Protein AF-A0A1X0NIQ0-F1 (afdb_monomer_lite)

Sequence (332 aa):
MKIKLKWFVTGMQSVIDEVDELLNPKTTILEVKGLIQIRFGFIPSEVILIHQHLLENYTTLQEVGCVGKEDDPIITAHVLRQSEENDDDVGGDDALQEFSHEDFILAMQMLGKSVSVSNERIKEVREFPPRMRPVFLDLSPPLAVPKRTNTNSIPPPPPGMPGASLAQKYDPSLTQVYQIFSQARHGMRREGCDKKFSIHYPGISESFPYWDARLPDMLHYQSIPCGIGEICLELFYFGEFSAIDAPEKFLTLVQQSLLELCGMNVKTPLPMREAGCIYPLVACPIVLSELDAMELGDTLFDDFGRVNTPTNGKNREKQSNGSNNGNVCTPQ

Structure (mmCIF, N/CA/C/O backbone):
data_AF-A0A1X0NIQ0-F1
#
_entry.id   AF-A0A1X0NIQ0-F1
#
loop_
_atom_site.group_PDB
_atom_site.id
_atom_site.type_symbol
_atom_site.label_atom_id
_atom_site.label_alt_id
_atom_site.label_comp_id
_atom_site.label_asym_id
_atom_site.label_entity_id
_atom_site.label_seq_id
_atom_site.pdbx_PDB_ins_code
_atom_site.Cartn_x
_atom_site.Cartn_y
_atom_site.Cartn_z
_atom_site.occupancy
_atom_site.B_iso_or_equiv
_atom_site.auth_seq_id
_atom_site.auth_comp_id
_atom_site.auth_asym_id
_atom_site.auth_atom_id
_atom_site.pdbx_PDB_model_num
ATOM 1 N N . MET A 1 1 ? 21.349 -5.044 -32.504 1.00 85.94 1 MET A N 1
ATOM 2 C CA . MET A 1 1 ? 19.948 -4.650 -32.186 1.00 85.94 1 MET A CA 1
ATOM 3 C C . MET A 1 1 ? 19.823 -3.132 -32.000 1.00 85.94 1 MET A C 1
ATOM 5 O O . MET A 1 1 ? 20.819 -2.486 -31.709 1.00 85.94 1 MET A O 1
ATOM 9 N N . LYS A 1 2 ? 18.615 -2.553 -32.131 1.00 88.62 2 LYS A N 1
ATOM 10 C CA . LYS A 1 2 ? 18.348 -1.121 -31.884 1.00 88.62 2 LYS A CA 1
ATOM 11 C C . LYS A 1 2 ? 17.261 -0.931 -30.833 1.00 88.62 2 LYS A C 1
ATOM 13 O O . LYS A 1 2 ? 16.236 -1.596 -30.915 1.00 88.62 2 LYS A O 1
ATOM 18 N N . ILE A 1 3 ? 17.445 0.027 -29.927 1.00 91.88 3 ILE A N 1
ATOM 19 C CA . ILE A 1 3 ? 16.391 0.521 -29.028 1.00 91.88 3 ILE A CA 1
ATOM 20 C C . ILE A 1 3 ? 16.195 2.026 -29.214 1.00 91.88 3 ILE A C 1
ATOM 22 O O . ILE A 1 3 ? 17.151 2.773 -29.441 1.00 91.88 3 ILE A O 1
ATOM 26 N N . LYS A 1 4 ? 14.944 2.480 -29.129 1.00 92.62 4 LYS A N 1
ATOM 27 C CA . LYS A 1 4 ? 14.577 3.895 -29.250 1.00 92.62 4 LYS A CA 1
ATOM 28 C C . LYS A 1 4 ? 14.301 4.457 -27.861 1.00 92.62 4 LYS A C 1
ATOM 30 O O . LYS A 1 4 ? 13.429 3.960 -27.153 1.00 92.62 4 LYS A O 1
ATOM 35 N N . LEU A 1 5 ? 15.025 5.508 -27.500 1.00 92.12 5 LEU A N 1
ATOM 36 C CA . LEU A 1 5 ? 14.840 6.266 -26.272 1.00 92.12 5 LEU A CA 1
ATOM 37 C C . LEU A 1 5 ? 14.151 7.595 -26.568 1.00 92.12 5 LEU A C 1
ATOM 39 O O . LEU A 1 5 ? 14.500 8.267 -27.535 1.00 92.12 5 LEU A O 1
ATOM 43 N N . LYS A 1 6 ? 13.217 8.013 -25.717 1.00 89.94 6 LYS A N 1
ATOM 44 C CA . LYS A 1 6 ? 12.647 9.363 -25.704 1.00 89.94 6 LYS A CA 1
ATOM 45 C C . LYS A 1 6 ? 12.982 10.042 -24.386 1.00 89.94 6 LYS A C 1
ATOM 47 O O . LYS A 1 6 ? 12.523 9.619 -23.335 1.00 89.94 6 LYS A O 1
ATOM 52 N N . TRP A 1 7 ? 13.739 11.122 -24.427 1.00 83.69 7 TRP A N 1
ATOM 53 C CA . TRP A 1 7 ? 14.091 11.879 -23.234 1.00 83.69 7 TRP A CA 1
ATOM 54 C C . TRP A 1 7 ? 12.879 12.652 -22.725 1.00 83.69 7 TRP A C 1
ATOM 56 O O . TRP A 1 7 ? 12.293 13.453 -23.450 1.00 83.69 7 TRP A O 1
ATOM 66 N N . PHE A 1 8 ? 12.491 12.420 -21.476 1.00 79.19 8 PHE A N 1
ATOM 67 C CA . PHE A 1 8 ? 11.287 13.000 -20.886 1.00 79.19 8 PHE A CA 1
ATOM 68 C C . PHE A 1 8 ? 11.333 14.533 -20.853 1.00 79.19 8 PHE A C 1
ATOM 70 O O . PHE A 1 8 ? 10.353 15.181 -21.206 1.00 79.19 8 PHE A O 1
ATOM 77 N N . VAL A 1 9 ? 12.472 15.106 -20.449 1.00 70.88 9 VAL A N 1
ATOM 78 C CA . VAL A 1 9 ? 12.626 16.558 -20.247 1.00 70.88 9 VAL A CA 1
ATOM 79 C C . VAL A 1 9 ? 12.651 17.312 -21.575 1.00 70.88 9 VAL A C 1
ATOM 81 O O . VAL A 1 9 ? 12.014 18.351 -21.715 1.00 70.88 9 VAL A O 1
ATOM 84 N N . THR A 1 10 ? 13.379 16.794 -22.563 1.00 73.38 10 THR A N 1
ATOM 85 C CA . THR A 1 10 ? 13.587 17.486 -23.844 1.00 73.38 10 THR A CA 1
ATOM 86 C C . THR A 1 10 ? 12.615 17.032 -24.931 1.00 73.38 10 THR A C 1
ATOM 88 O O . THR A 1 10 ? 12.513 17.672 -25.973 1.00 73.38 10 THR A O 1
ATOM 91 N N . GLY A 1 11 ? 11.929 15.904 -24.736 1.00 73.94 11 GLY A N 1
ATOM 92 C CA . GLY A 1 11 ? 11.103 15.246 -25.749 1.00 73.94 11 GLY A CA 1
ATOM 93 C C . GLY A 1 11 ? 11.896 14.637 -26.911 1.00 73.94 11 GLY A C 1
ATOM 94 O O . GLY A 1 11 ? 11.290 14.016 -27.787 1.00 73.94 11 GLY A O 1
ATOM 95 N N . MET A 1 12 ? 13.225 14.800 -26.931 1.00 81.44 12 MET A N 1
ATOM 96 C CA . MET A 1 12 ? 14.090 14.327 -28.008 1.00 81.44 12 MET A CA 1
ATOM 97 C C . MET A 1 12 ? 14.147 12.807 -28.045 1.00 81.44 12 MET A C 1
ATOM 99 O O . MET A 1 12 ? 14.120 12.152 -27.006 1.00 81.44 12 MET A O 1
ATOM 103 N N . GLN A 1 13 ? 14.286 12.251 -29.246 1.00 90.12 13 GLN A N 1
ATOM 104 C CA . GLN A 1 13 ? 14.504 10.823 -29.421 1.00 90.12 13 GLN A CA 1
ATOM 105 C C . GLN A 1 13 ? 15.972 10.531 -29.717 1.00 90.12 13 GLN A C 1
ATOM 107 O O . GLN A 1 13 ? 16.638 11.265 -30.448 1.00 90.12 13 GLN A O 1
ATOM 112 N N . SER A 1 14 ? 16.475 9.449 -29.146 1.00 90.75 14 SER A N 1
ATOM 113 C CA . SER A 1 14 ? 17.808 8.917 -29.393 1.00 90.75 14 SER A CA 1
ATOM 114 C C . SER A 1 14 ? 17.695 7.432 -29.691 1.00 90.75 14 SER A C 1
ATOM 116 O O . SER A 1 14 ? 16.786 6.765 -29.209 1.00 90.75 14 SER A O 1
ATOM 118 N N . VAL A 1 15 ? 18.606 6.904 -30.499 1.00 91.12 15 VAL A N 1
ATOM 119 C CA . VAL A 1 15 ? 18.637 5.476 -30.819 1.00 91.12 15 VAL A CA 1
ATOM 120 C C . VAL A 1 15 ? 19.929 4.910 -30.273 1.00 91.12 15 VAL A C 1
ATOM 122 O O . VAL A 1 15 ? 21.001 5.430 -30.582 1.00 91.12 15 VAL A O 1
ATOM 125 N N . ILE A 1 16 ? 19.822 3.860 -29.461 1.00 89.00 16 ILE A N 1
ATOM 126 C CA . ILE A 1 16 ? 20.976 3.056 -29.083 1.00 89.00 16 ILE A CA 1
ATOM 127 C C . ILE A 1 16 ? 21.017 1.860 -30.035 1.00 89.00 16 ILE A C 1
ATOM 129 O O . ILE A 1 16 ? 20.174 0.971 -29.955 1.00 89.00 16 ILE A O 1
ATOM 133 N N . ASP A 1 17 ? 21.968 1.883 -30.965 1.00 90.50 17 ASP A N 1
ATOM 134 C CA . ASP A 1 17 ? 22.290 0.779 -31.876 1.00 90.50 17 ASP A CA 1
ATOM 135 C C . ASP A 1 17 ? 23.599 0.138 -31.425 1.00 90.50 17 ASP A C 1
ATOM 137 O O . ASP A 1 17 ? 24.586 0.858 -31.264 1.00 90.50 17 ASP A O 1
ATOM 141 N N . GLU A 1 18 ? 23.590 -1.163 -31.164 1.00 88.50 18 GLU A N 1
ATOM 142 C CA . GLU A 1 18 ? 24.753 -1.918 -30.692 1.00 88.50 18 GLU A CA 1
ATOM 143 C C . GLU A 1 18 ? 24.748 -3.343 -31.259 1.00 88.50 18 GLU A C 1
ATOM 145 O O . GLU A 1 18 ? 23.720 -3.858 -31.718 1.00 88.50 18 GLU A O 1
ATOM 150 N N . VAL A 1 19 ? 25.916 -3.987 -31.231 1.00 86.38 19 VAL A N 1
ATOM 151 C CA . VAL A 1 19 ? 26.077 -5.387 -31.649 1.00 86.38 19 VAL A CA 1
ATOM 152 C C . VAL A 1 19 ? 25.338 -6.340 -30.706 1.00 86.38 19 VAL A C 1
ATOM 154 O O . VAL A 1 19 ? 25.182 -6.058 -29.519 1.00 86.38 19 VAL A O 1
ATOM 157 N N . ASP A 1 20 ? 24.909 -7.492 -31.225 1.00 80.44 20 ASP A N 1
ATOM 158 C CA . ASP A 1 20 ? 24.039 -8.426 -30.493 1.00 80.44 20 ASP A CA 1
ATOM 159 C C . ASP A 1 20 ? 24.692 -9.032 -29.230 1.00 80.44 20 ASP A C 1
ATOM 161 O O . ASP A 1 20 ? 23.998 -9.522 -28.342 1.00 80.44 20 ASP A O 1
ATOM 165 N N . GLU A 1 21 ? 26.019 -8.962 -29.093 1.00 80.56 21 GLU A N 1
ATOM 166 C CA . GLU A 1 21 ? 26.722 -9.347 -27.858 1.00 80.56 21 GLU A CA 1
ATOM 167 C C . GLU A 1 21 ? 26.457 -8.377 -26.693 1.00 80.56 21 GLU A C 1
ATOM 169 O O . GLU A 1 21 ? 26.440 -8.801 -25.541 1.00 80.56 21 GLU A O 1
ATOM 174 N N . LEU A 1 22 ? 26.226 -7.092 -26.988 1.00 79.44 22 LEU A N 1
ATOM 175 C CA . LEU A 1 22 ? 26.035 -6.026 -25.996 1.00 79.44 22 LEU A CA 1
ATOM 176 C C . LEU A 1 22 ? 24.569 -5.616 -25.839 1.00 79.44 22 LEU A C 1
ATOM 178 O O . LEU A 1 22 ? 24.155 -5.197 -24.761 1.00 79.44 22 LEU A O 1
ATOM 182 N N . LEU A 1 23 ? 23.782 -5.724 -26.910 1.00 88.00 23 LEU A N 1
ATOM 183 C CA . LEU A 1 23 ? 22.371 -5.365 -26.915 1.00 88.00 23 LEU A CA 1
ATOM 184 C C . LEU A 1 23 ? 21.571 -6.442 -27.639 1.00 88.00 23 LEU A C 1
ATOM 186 O O . LEU A 1 23 ? 21.609 -6.552 -28.863 1.00 88.00 23 LEU A O 1
ATOM 190 N N . ASN A 1 24 ? 20.831 -7.230 -26.873 1.00 91.38 24 ASN A N 1
ATOM 191 C CA . ASN A 1 24 ? 19.977 -8.303 -27.362 1.00 91.38 24 ASN A CA 1
ATOM 192 C C . ASN A 1 24 ? 18.702 -8.394 -26.505 1.00 91.38 24 ASN A C 1
ATOM 194 O O . ASN A 1 24 ? 18.595 -7.715 -25.484 1.00 91.38 24 ASN A O 1
ATOM 198 N N . PRO A 1 25 ? 17.717 -9.233 -26.871 1.00 90.69 25 PRO A N 1
ATOM 199 C CA . PRO A 1 25 ? 16.465 -9.315 -26.121 1.00 90.69 25 PRO A CA 1
ATOM 200 C C . PRO A 1 25 ? 16.630 -9.727 -24.647 1.00 90.69 25 PRO A C 1
ATOM 202 O O . PRO A 1 25 ? 15.752 -9.443 -23.840 1.00 90.69 25 PRO A O 1
ATOM 205 N N . LYS A 1 26 ? 17.743 -10.372 -24.269 1.00 91.12 26 LYS A N 1
ATOM 206 C CA . LYS A 1 26 ? 18.020 -10.758 -22.876 1.00 91.12 26 LYS A CA 1
ATOM 207 C C . LYS A 1 26 ? 18.721 -9.664 -22.072 1.00 91.12 26 LYS A C 1
ATOM 209 O O . LYS A 1 26 ? 18.839 -9.820 -20.862 1.00 91.12 26 LYS A O 1
ATOM 214 N N . THR A 1 27 ? 19.184 -8.594 -22.719 1.00 88.69 27 THR A N 1
ATOM 215 C CA . THR A 1 27 ? 19.802 -7.454 -22.041 1.00 88.69 27 THR A CA 1
ATOM 216 C C . THR A 1 27 ? 18.811 -6.852 -21.051 1.00 88.69 27 THR A C 1
ATOM 218 O O . THR A 1 27 ? 17.651 -6.598 -21.384 1.00 88.69 27 THR A O 1
ATOM 221 N N . THR A 1 28 ? 19.276 -6.643 -19.830 1.00 90.19 28 THR A N 1
ATOM 222 C CA . THR A 1 28 ? 18.511 -6.077 -18.722 1.00 90.19 28 THR A CA 1
ATOM 223 C C . THR A 1 28 ? 18.455 -4.554 -18.794 1.00 90.19 28 THR A C 1
ATOM 225 O O . THR A 1 28 ? 19.292 -3.895 -19.414 1.00 90.19 28 THR A O 1
ATOM 228 N N . ILE A 1 29 ? 17.482 -3.957 -18.118 1.00 88.62 29 ILE A N 1
ATOM 229 C CA . ILE A 1 29 ? 17.345 -2.503 -18.010 1.00 88.62 29 ILE A CA 1
ATOM 230 C C . ILE A 1 29 ? 18.545 -1.866 -17.308 1.00 88.62 29 ILE A C 1
ATOM 232 O O . ILE A 1 29 ? 18.943 -0.765 -17.687 1.00 88.62 29 ILE A O 1
ATOM 236 N N . LEU A 1 30 ? 19.174 -2.552 -16.351 1.00 84.56 30 LEU A N 1
ATOM 237 C CA . LEU A 1 30 ? 20.424 -2.095 -15.743 1.00 84.56 30 LEU A CA 1
ATOM 238 C C . LEU A 1 30 ? 21.550 -1.981 -16.775 1.00 84.56 30 LEU A C 1
ATOM 240 O O . LEU A 1 30 ? 22.252 -0.973 -16.820 1.00 84.56 30 LEU A O 1
ATOM 244 N N . GLU A 1 31 ? 21.697 -2.982 -17.640 1.00 85.81 31 GLU A N 1
ATOM 245 C CA . GLU A 1 31 ? 22.688 -2.958 -18.718 1.00 85.81 31 GLU A CA 1
ATOM 246 C C . GLU A 1 31 ? 22.367 -1.859 -19.740 1.00 85.81 31 GLU A C 1
ATOM 248 O O . GLU A 1 31 ? 23.269 -1.148 -20.181 1.00 85.81 31 GLU A O 1
ATOM 253 N N . VAL A 1 32 ? 21.085 -1.627 -20.050 1.00 88.50 32 VAL A N 1
ATOM 254 C CA . VAL A 1 32 ? 20.658 -0.491 -20.885 1.00 88.50 32 VAL A CA 1
ATOM 255 C C . VAL A 1 32 ? 21.020 0.848 -20.235 1.00 88.50 32 VAL A C 1
ATOM 257 O O . VAL A 1 32 ? 21.508 1.745 -20.924 1.00 88.50 32 VAL A O 1
ATOM 260 N N . LYS A 1 33 ? 20.839 1.000 -18.919 1.00 87.62 33 LYS A N 1
ATOM 261 C CA . LYS A 1 33 ? 21.296 2.187 -18.179 1.00 87.62 33 LYS A CA 1
ATOM 262 C C . LYS A 1 33 ? 22.820 2.330 -18.227 1.00 87.62 33 LYS A C 1
ATOM 264 O O . LYS A 1 33 ? 23.311 3.438 -18.418 1.00 87.62 33 LYS A O 1
ATOM 269 N N . GLY A 1 34 ? 23.565 1.227 -18.158 1.00 79.50 34 GLY A N 1
ATOM 270 C CA . GLY A 1 34 ? 25.012 1.211 -18.396 1.00 79.50 34 GLY A CA 1
ATOM 271 C C . GLY A 1 34 ? 25.386 1.708 -19.799 1.00 79.50 34 GLY A C 1
ATOM 272 O O . GLY A 1 34 ? 26.276 2.544 -19.949 1.00 79.50 34 GLY A O 1
ATOM 273 N N . LEU A 1 35 ? 24.657 1.289 -20.838 1.00 85.19 35 LEU A N 1
ATOM 274 C CA . LEU A 1 35 ? 24.844 1.808 -22.201 1.00 85.19 35 LEU A CA 1
ATOM 275 C C . LEU A 1 35 ? 24.517 3.306 -22.300 1.00 85.19 35 LEU A C 1
ATOM 277 O O . LEU A 1 35 ? 25.191 4.040 -23.027 1.00 85.19 35 LEU A O 1
ATOM 281 N N . ILE A 1 36 ? 23.513 3.780 -21.557 1.00 83.75 36 ILE A N 1
ATOM 282 C CA . ILE A 1 36 ? 23.182 5.206 -21.463 1.00 83.75 36 ILE A CA 1
ATOM 283 C C . ILE A 1 36 ? 24.317 5.988 -20.799 1.00 83.75 36 ILE A C 1
ATOM 285 O O . ILE A 1 36 ? 24.672 7.056 -21.297 1.00 83.75 36 ILE A O 1
ATOM 289 N N . GLN A 1 37 ? 24.924 5.453 -19.740 1.00 82.44 37 GLN A N 1
ATOM 290 C CA . GLN A 1 37 ? 26.090 6.060 -19.103 1.00 82.44 37 GLN A CA 1
ATOM 291 C C . GLN A 1 37 ? 27.247 6.203 -20.085 1.00 82.44 37 GLN A C 1
ATOM 293 O O . GLN A 1 37 ? 27.810 7.287 -20.220 1.00 82.44 37 GLN A O 1
ATOM 298 N N . ILE A 1 38 ? 27.560 5.139 -20.825 1.00 77.31 38 ILE A N 1
ATOM 299 C CA . ILE A 1 38 ? 28.659 5.143 -21.795 1.00 77.31 38 ILE A CA 1
ATOM 300 C C . ILE A 1 38 ? 28.408 6.163 -22.917 1.00 77.31 38 ILE A C 1
ATOM 302 O O . ILE A 1 38 ? 29.330 6.874 -23.315 1.00 77.31 38 ILE A O 1
ATOM 306 N N . ARG A 1 39 ? 27.176 6.256 -23.441 1.00 82.06 39 ARG A N 1
ATOM 307 C CA . ARG A 1 39 ? 26.861 7.138 -24.582 1.00 82.06 39 ARG A CA 1
ATOM 308 C C . ARG A 1 39 ? 26.562 8.585 -24.216 1.00 82.06 39 ARG A C 1
ATOM 310 O O . ARG A 1 39 ? 26.888 9.478 -24.992 1.00 82.06 39 ARG A O 1
ATOM 317 N N . PHE A 1 40 ? 25.883 8.811 -23.099 1.00 82.25 40 PHE A N 1
ATOM 318 C CA . PHE A 1 40 ? 25.308 10.110 -22.747 1.00 82.25 40 PHE A CA 1
ATOM 319 C C . PHE A 1 40 ? 25.855 10.672 -21.430 1.00 82.25 40 PHE A C 1
ATOM 321 O O . PHE A 1 40 ? 25.568 11.821 -21.108 1.00 82.25 40 PHE A O 1
ATOM 328 N N . GLY A 1 41 ? 26.659 9.899 -20.693 1.00 74.31 41 GLY A N 1
ATOM 329 C CA . GLY A 1 41 ? 27.351 10.349 -19.485 1.00 74.31 41 GLY A CA 1
ATOM 330 C C . GLY A 1 41 ? 26.495 10.385 -18.219 1.00 74.31 41 GLY A C 1
ATOM 331 O O . GLY A 1 41 ? 26.970 10.882 -17.206 1.00 74.31 41 GLY A O 1
ATOM 332 N N . PHE A 1 42 ? 25.259 9.881 -18.255 1.00 76.94 42 PHE A N 1
ATOM 333 C CA . PHE A 1 42 ? 24.382 9.836 -17.081 1.00 76.94 42 PHE A CA 1
ATOM 334 C C . PHE A 1 42 ? 24.619 8.574 -16.263 1.00 76.94 42 PHE A C 1
ATOM 336 O O . PHE A 1 42 ? 24.638 7.476 -16.819 1.00 76.94 42 PHE A O 1
ATOM 343 N N . ILE A 1 43 ? 24.770 8.709 -14.950 1.00 77.06 43 ILE A N 1
ATOM 344 C CA . ILE A 1 43 ? 25.032 7.559 -14.084 1.00 77.06 43 ILE A CA 1
ATOM 345 C C . ILE A 1 43 ? 23.767 6.676 -14.033 1.00 77.06 43 ILE A C 1
ATOM 347 O O . ILE A 1 43 ? 22.659 7.211 -13.993 1.00 77.06 43 ILE A O 1
ATOM 351 N N . PRO A 1 44 ? 23.869 5.331 -14.028 1.00 75.69 44 PRO A N 1
ATOM 352 C CA . PRO A 1 44 ? 22.701 4.448 -14.025 1.00 75.69 44 PRO A CA 1
ATOM 353 C C . PRO A 1 44 ? 21.704 4.706 -12.886 1.00 75.69 44 PRO A C 1
ATOM 355 O O . PRO A 1 44 ? 20.504 4.523 -13.084 1.00 75.69 44 PRO A O 1
ATOM 358 N N . SER A 1 45 ? 22.180 5.156 -11.721 1.00 72.88 45 SER A N 1
ATOM 359 C CA . SER A 1 45 ? 21.349 5.542 -10.571 1.00 72.88 45 SER A CA 1
ATOM 360 C C . SER A 1 45 ? 20.536 6.820 -10.811 1.00 72.88 45 SER A C 1
ATOM 362 O O . SER A 1 45 ? 19.451 6.966 -10.258 1.00 72.88 45 SER A O 1
ATOM 364 N N . GLU A 1 46 ? 21.004 7.717 -11.680 1.00 75.56 46 GLU A N 1
ATOM 365 C CA . GLU A 1 46 ? 20.323 8.967 -12.046 1.00 75.56 46 GLU A CA 1
ATOM 366 C C . GLU A 1 46 ? 19.305 8.769 -13.174 1.00 75.56 46 GLU A C 1
ATOM 368 O O . GLU A 1 46 ? 18.516 9.667 -13.480 1.00 75.56 46 GLU A O 1
ATOM 373 N N . VAL A 1 47 ? 19.331 7.611 -13.837 1.00 78.44 47 VAL A N 1
ATOM 374 C CA . VAL A 1 47 ? 18.509 7.336 -15.013 1.00 78.44 47 VAL A CA 1
ATOM 375 C C . VAL A 1 47 ? 17.349 6.426 -14.653 1.00 78.44 47 VAL A C 1
ATOM 377 O O . VAL A 1 47 ? 17.501 5.276 -14.238 1.00 78.44 47 VAL A O 1
ATOM 380 N N . ILE A 1 48 ? 16.156 6.927 -14.929 1.00 83.75 48 ILE A N 1
ATOM 381 C CA . ILE A 1 48 ? 14.900 6.204 -14.839 1.00 83.75 48 ILE A CA 1
ATOM 382 C C . ILE A 1 48 ? 14.406 5.885 -16.247 1.00 83.75 48 ILE A C 1
ATOM 384 O O . ILE A 1 48 ? 14.320 6.771 -17.098 1.00 83.75 48 ILE A O 1
ATOM 388 N N . LEU A 1 49 ? 14.051 4.622 -16.489 1.00 84.81 49 LEU A N 1
ATOM 389 C CA . LEU A 1 49 ? 13.479 4.168 -17.754 1.00 84.81 49 LEU A CA 1
ATOM 390 C C . LEU A 1 49 ? 12.006 3.798 -17.565 1.00 84.81 49 LEU A C 1
ATOM 392 O O . LEU A 1 49 ? 11.639 3.132 -16.603 1.00 84.81 49 LEU A O 1
ATOM 396 N N . ILE A 1 50 ? 11.157 4.267 -18.475 1.00 84.25 50 ILE A N 1
ATOM 397 C CA . ILE A 1 50 ? 9.696 4.183 -18.397 1.00 84.25 50 ILE A CA 1
ATOM 398 C C . ILE A 1 50 ? 9.177 3.744 -19.761 1.00 84.25 50 ILE A C 1
ATOM 400 O O . ILE A 1 50 ? 9.561 4.318 -20.773 1.00 84.25 50 ILE A O 1
ATOM 404 N N . HIS A 1 51 ? 8.253 2.794 -19.820 1.00 82.75 51 HIS A N 1
ATOM 405 C CA . HIS A 1 51 ? 7.500 2.523 -21.050 1.00 82.75 51 HIS A CA 1
ATOM 406 C C . HIS A 1 51 ? 6.006 2.754 -20.810 1.00 82.75 51 HIS A C 1
ATOM 408 O O . HIS A 1 51 ? 5.480 3.808 -21.161 1.00 82.75 51 HIS A O 1
ATOM 414 N N . GLN A 1 52 ? 5.350 1.806 -20.144 1.00 74.44 52 GLN A N 1
ATOM 415 C CA . GLN A 1 52 ? 3.995 1.961 -19.594 1.00 74.44 52 GLN A CA 1
ATOM 416 C C . GLN A 1 52 ? 4.025 2.169 -18.072 1.00 74.44 52 GLN A C 1
ATOM 418 O O . GLN A 1 52 ? 3.175 2.850 -17.510 1.00 74.44 52 GLN A O 1
ATOM 423 N N . HIS A 1 53 ? 5.045 1.607 -17.428 1.00 72.38 53 HIS A N 1
ATOM 424 C CA . HIS A 1 53 ? 5.364 1.699 -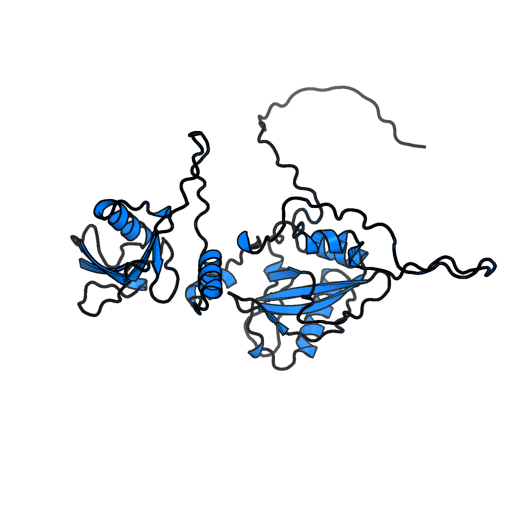16.008 1.00 72.38 53 HIS A CA 1
ATOM 425 C C . HIS A 1 53 ? 6.874 1.948 -15.855 1.00 72.38 53 HIS A C 1
ATOM 427 O O . HIS A 1 53 ? 7.611 1.927 -16.852 1.00 72.38 53 HIS A O 1
ATOM 433 N N . LEU A 1 54 ? 7.327 2.214 -14.626 1.00 78.25 54 LEU A N 1
ATOM 434 C CA . LEU A 1 54 ? 8.754 2.285 -14.313 1.00 78.25 54 LEU A CA 1
ATOM 435 C C . LEU A 1 54 ? 9.390 0.911 -14.523 1.00 78.25 54 LEU A C 1
ATOM 437 O O . LEU A 1 54 ? 8.947 -0.063 -13.920 1.00 78.25 54 LEU A O 1
ATOM 441 N N . LEU A 1 55 ? 10.421 0.855 -15.359 1.00 80.56 55 LEU A N 1
ATOM 442 C CA . LEU A 1 55 ? 11.121 -0.378 -15.685 1.00 80.56 55 LEU A CA 1
ATOM 443 C C . LEU A 1 55 ? 12.153 -0.702 -14.600 1.00 80.56 55 LEU A C 1
ATOM 445 O O . LEU A 1 55 ? 13.000 0.133 -14.270 1.00 80.56 55 LEU A O 1
ATOM 449 N N . GLU A 1 56 ? 12.085 -1.916 -14.063 1.00 79.06 56 GLU A N 1
ATOM 450 C CA . GLU A 1 56 ? 12.999 -2.388 -13.027 1.00 79.06 56 GLU A CA 1
ATOM 451 C C . GLU A 1 56 ? 14.328 -2.836 -13.629 1.00 79.06 56 GLU A C 1
ATOM 453 O O . GLU A 1 56 ? 14.388 -3.311 -14.759 1.00 79.06 56 GLU A O 1
ATOM 458 N N . ASN A 1 57 ? 15.408 -2.721 -12.856 1.00 81.94 57 ASN A N 1
ATOM 459 C CA . ASN A 1 57 ? 16.771 -2.993 -13.316 1.00 81.94 57 ASN A CA 1
ATOM 460 C C . ASN A 1 57 ? 16.960 -4.415 -13.881 1.00 81.94 57 ASN A C 1
ATOM 462 O O . ASN A 1 57 ? 17.747 -4.590 -14.810 1.00 81.94 57 ASN A O 1
ATOM 466 N N . TYR A 1 58 ? 16.235 -5.405 -13.358 1.00 83.94 58 TYR A N 1
ATOM 467 C CA . TYR A 1 58 ? 16.336 -6.808 -13.776 1.00 83.94 58 TYR A CA 1
ATOM 468 C C . TYR A 1 58 ? 15.419 -7.175 -14.946 1.00 83.94 58 TYR A C 1
ATOM 470 O O . TYR A 1 58 ? 15.599 -8.240 -15.533 1.00 83.94 58 TYR A O 1
ATOM 478 N N . THR A 1 59 ? 14.460 -6.312 -15.300 1.00 82.06 59 THR A N 1
ATOM 479 C CA . THR A 1 59 ? 13.583 -6.533 -16.453 1.00 82.06 59 THR A CA 1
ATOM 480 C C . THR A 1 59 ? 14.425 -6.606 -17.722 1.00 82.06 59 THR A C 1
ATOM 482 O O . THR A 1 59 ? 15.352 -5.819 -17.912 1.00 82.06 59 THR A O 1
ATOM 485 N N . THR A 1 60 ? 14.114 -7.547 -18.603 1.00 90.81 60 THR A N 1
ATOM 486 C CA . THR A 1 60 ? 14.807 -7.727 -19.883 1.00 90.81 60 THR A CA 1
ATOM 487 C C . THR A 1 60 ? 14.130 -6.945 -21.005 1.00 90.81 60 THR A C 1
ATOM 489 O O . THR A 1 60 ? 12.926 -6.689 -20.978 1.00 90.81 60 THR A O 1
ATOM 492 N N . LEU A 1 61 ? 14.878 -6.589 -22.050 1.00 89.44 61 LEU A N 1
ATOM 493 C CA . LEU A 1 61 ? 14.323 -5.915 -23.228 1.00 89.44 61 LEU A CA 1
ATOM 494 C C . LEU A 1 61 ? 13.198 -6.715 -23.896 1.00 89.44 61 LEU A C 1
ATOM 496 O O . LEU A 1 61 ? 12.228 -6.121 -24.366 1.00 89.44 61 LEU A O 1
ATOM 500 N N . GLN A 1 62 ? 13.282 -8.047 -23.883 1.00 90.06 62 GLN A N 1
ATOM 501 C CA . GLN A 1 62 ? 12.229 -8.928 -24.379 1.00 90.06 62 GLN A CA 1
ATOM 502 C C . GLN A 1 62 ? 10.916 -8.749 -23.608 1.00 90.06 62 GLN A C 1
ATOM 504 O O . GLN A 1 62 ? 9.859 -8.687 -24.234 1.00 90.06 62 GLN A O 1
ATOM 509 N N . GLU A 1 63 ? 10.971 -8.644 -22.278 1.00 84.31 63 GLU A N 1
ATOM 510 C CA . GLU A 1 63 ? 9.796 -8.418 -21.421 1.00 84.31 63 GLU A CA 1
ATOM 511 C C . GLU A 1 63 ? 9.191 -7.026 -21.639 1.00 84.31 63 GLU A C 1
ATOM 513 O O . GLU A 1 63 ? 7.976 -6.859 -21.587 1.00 84.31 63 GLU A O 1
ATOM 518 N N . VAL A 1 64 ? 10.022 -6.038 -21.983 1.00 86.50 64 VAL A N 1
ATOM 519 C CA . VAL A 1 64 ? 9.567 -4.695 -22.385 1.00 86.50 64 VAL A CA 1
ATOM 520 C C . VAL A 1 64 ? 8.962 -4.683 -23.798 1.00 86.50 64 VAL A C 1
ATOM 522 O O . VAL A 1 64 ? 8.269 -3.734 -24.169 1.00 86.50 64 VAL A O 1
ATOM 525 N N . GLY A 1 65 ? 9.178 -5.741 -24.586 1.00 87.56 65 GLY A N 1
ATOM 526 C CA . GLY A 1 65 ? 8.718 -5.867 -25.970 1.00 87.56 65 GLY A CA 1
ATOM 527 C C . GLY A 1 65 ? 9.704 -5.337 -27.017 1.00 87.56 65 GLY A C 1
ATOM 528 O O . GLY A 1 65 ? 9.343 -5.239 -28.188 1.00 87.56 65 GLY A O 1
ATOM 529 N N . CYS A 1 66 ? 10.938 -5.011 -26.628 1.00 88.94 66 CYS A N 1
ATOM 530 C CA . CYS A 1 66 ? 12.019 -4.643 -27.540 1.00 88.94 66 CYS A CA 1
ATOM 531 C C . CYS A 1 66 ? 12.749 -5.905 -28.024 1.00 88.94 66 CYS A C 1
ATOM 533 O O . CYS A 1 66 ? 13.472 -6.550 -27.265 1.00 88.94 66 CYS A O 1
ATOM 535 N N . VAL A 1 67 ? 12.585 -6.258 -29.299 1.00 86.69 67 VAL A N 1
ATOM 536 C CA . VAL A 1 67 ? 13.191 -7.454 -29.918 1.00 86.69 67 VAL A CA 1
ATOM 537 C C . VAL A 1 67 ? 14.051 -7.133 -31.146 1.00 86.69 67 VAL A C 1
ATOM 539 O O . VAL A 1 67 ? 14.512 -8.039 -31.838 1.00 86.69 67 VAL A O 1
ATOM 542 N N . GLY A 1 68 ? 14.281 -5.851 -31.424 1.00 79.12 68 GLY A N 1
ATOM 543 C CA . GLY A 1 68 ? 15.081 -5.335 -32.529 1.00 79.12 68 GLY A CA 1
ATOM 544 C C . GLY A 1 68 ? 14.301 -5.072 -33.814 1.00 79.12 68 GLY A C 1
ATOM 545 O O . GLY A 1 68 ? 14.920 -5.001 -34.877 1.00 79.12 68 GLY A O 1
ATOM 546 N N . LYS A 1 69 ? 12.969 -4.954 -33.755 1.00 84.06 69 LYS A N 1
ATOM 547 C CA . LYS A 1 69 ? 12.119 -4.667 -34.921 1.00 84.06 69 LYS A CA 1
ATOM 548 C C . LYS A 1 69 ? 11.869 -3.165 -35.071 1.00 84.06 69 LYS A C 1
ATOM 550 O O . LYS A 1 69 ? 12.043 -2.386 -34.139 1.00 84.06 69 LYS A O 1
ATOM 555 N N . GLU A 1 70 ? 11.437 -2.738 -36.259 1.00 77.12 70 GLU A N 1
ATOM 556 C CA . GLU A 1 70 ? 11.122 -1.320 -36.503 1.00 77.12 70 GLU A CA 1
ATOM 557 C C . GLU A 1 70 ? 9.953 -0.810 -35.646 1.00 77.12 70 GLU A C 1
ATOM 559 O O . GLU A 1 70 ? 9.958 0.364 -35.259 1.00 77.12 70 GLU A O 1
ATOM 564 N N . ASP A 1 71 ? 9.031 -1.709 -35.291 1.00 84.69 71 ASP A N 1
ATOM 565 C CA . ASP A 1 71 ? 7.845 -1.456 -34.462 1.00 84.69 71 ASP A CA 1
ATOM 566 C C . ASP A 1 71 ? 8.103 -1.610 -32.954 1.00 84.69 71 ASP A C 1
ATOM 568 O O . ASP A 1 71 ? 7.162 -1.598 -32.160 1.00 84.69 71 ASP A O 1
ATOM 572 N N . ASP A 1 72 ? 9.365 -1.774 -32.545 1.00 88.44 72 ASP A N 1
ATOM 573 C CA . ASP A 1 72 ? 9.718 -1.864 -31.131 1.00 88.44 72 ASP A CA 1
ATOM 574 C C . ASP A 1 72 ? 9.254 -0.615 -30.353 1.00 88.44 72 ASP A C 1
ATOM 576 O O . ASP A 1 72 ? 9.313 0.513 -30.873 1.00 88.44 72 ASP A O 1
ATOM 580 N N . PRO A 1 73 ? 8.834 -0.794 -29.087 1.00 87.81 73 PRO A N 1
ATOM 581 C CA . PRO A 1 73 ? 8.351 0.300 -28.264 1.00 87.81 73 PRO A CA 1
ATOM 582 C C . PRO A 1 73 ? 9.442 1.339 -27.988 1.00 87.81 73 PRO A C 1
ATOM 584 O O . PRO A 1 73 ? 10.635 1.037 -27.914 1.00 87.81 73 PRO A O 1
ATOM 587 N N . ILE A 1 74 ? 9.015 2.591 -27.812 1.00 90.31 74 ILE A N 1
ATOM 588 C CA . ILE A 1 74 ? 9.907 3.692 -27.439 1.00 90.31 74 ILE A CA 1
ATOM 589 C C . ILE A 1 74 ? 9.960 3.772 -25.914 1.00 90.31 74 ILE A C 1
ATOM 591 O O . ILE A 1 74 ? 8.958 4.082 -25.267 1.00 90.31 74 ILE A O 1
ATOM 595 N N . ILE A 1 75 ? 11.143 3.545 -25.348 1.00 91.19 75 ILE A N 1
ATOM 596 C CA . ILE A 1 75 ? 11.379 3.669 -23.910 1.00 91.19 75 ILE A CA 1
ATOM 597 C C . ILE A 1 75 ? 11.628 5.144 -23.589 1.00 91.19 75 ILE A C 1
ATOM 599 O O . ILE A 1 75 ? 12.475 5.805 -24.180 1.00 91.19 75 ILE A O 1
ATOM 603 N N . THR A 1 76 ? 10.884 5.693 -22.646 1.00 87.31 76 THR A N 1
ATOM 604 C CA . THR A 1 76 ? 11.086 7.046 -22.133 1.00 87.31 76 THR A CA 1
ATOM 605 C C . THR A 1 76 ? 12.187 7.046 -21.075 1.00 87.31 76 THR A C 1
ATOM 607 O O . THR A 1 76 ? 12.107 6.306 -20.103 1.00 87.31 76 THR A O 1
ATOM 610 N N . ALA A 1 77 ? 13.203 7.889 -21.240 1.00 86.69 77 ALA A N 1
ATOM 611 C CA . ALA A 1 77 ? 14.293 8.065 -20.286 1.00 86.69 77 ALA A CA 1
ATOM 612 C C . ALA A 1 77 ? 14.134 9.388 -19.528 1.00 86.69 77 ALA A C 1
ATOM 614 O O . ALA A 1 77 ? 13.959 10.448 -20.137 1.00 86.69 77 ALA A O 1
ATOM 615 N N . HIS A 1 78 ? 14.206 9.343 -18.204 1.00 82.56 78 HIS A N 1
ATOM 616 C CA . HIS A 1 78 ? 14.205 10.508 -17.330 1.00 82.56 78 HIS A CA 1
ATOM 617 C C . HIS A 1 78 ? 15.510 10.550 -16.537 1.00 82.56 78 HIS A C 1
ATOM 619 O O . HIS A 1 78 ? 15.957 9.520 -16.044 1.00 82.56 78 HIS A O 1
ATOM 625 N N . VAL A 1 79 ? 16.117 11.732 -16.439 1.00 77.19 79 VAL A N 1
ATOM 626 C CA . VAL A 1 79 ? 17.345 11.943 -15.668 1.00 77.19 79 VAL A CA 1
ATOM 627 C C . VAL A 1 79 ? 16.980 12.748 -14.433 1.00 77.19 79 VAL A C 1
ATOM 629 O O . VAL A 1 79 ? 16.520 13.885 -14.556 1.00 77.19 79 VAL A O 1
ATOM 632 N N . LEU A 1 80 ? 17.180 12.156 -13.264 1.00 68.31 80 LEU A N 1
ATOM 633 C CA . LEU A 1 80 ? 17.074 12.828 -11.981 1.00 68.31 80 LEU A CA 1
ATOM 634 C C . LEU A 1 80 ? 18.418 13.497 -11.697 1.00 68.31 80 LEU A C 1
ATOM 636 O O . LEU A 1 80 ? 19.386 12.816 -11.385 1.00 68.31 80 LEU A O 1
ATOM 640 N N . ARG A 1 81 ? 18.508 14.824 -11.817 1.00 58.22 81 ARG A N 1
ATOM 641 C CA . ARG A 1 81 ? 19.639 15.552 -11.227 1.00 58.22 81 ARG A CA 1
ATOM 642 C C . ARG A 1 81 ? 19.247 16.015 -9.837 1.00 58.22 81 ARG A C 1
ATOM 644 O O . ARG A 1 81 ? 18.266 16.746 -9.699 1.00 58.22 81 ARG A O 1
ATOM 651 N N . GLN A 1 82 ? 20.033 15.636 -8.836 1.00 43.25 82 GLN A N 1
ATOM 652 C CA . GLN A 1 82 ? 20.060 16.373 -7.580 1.00 43.25 82 GLN A CA 1
ATOM 653 C C . GLN A 1 82 ? 20.609 17.777 -7.877 1.00 43.25 82 GLN A C 1
ATOM 655 O O . GLN A 1 82 ? 21.530 17.937 -8.679 1.00 43.25 82 GLN A O 1
ATOM 660 N N . SER A 1 83 ? 20.009 18.810 -7.291 1.00 37.31 83 SER A N 1
ATOM 661 C CA . SER A 1 83 ? 20.628 20.131 -7.255 1.00 37.31 83 SER A CA 1
ATOM 662 C C . SER A 1 83 ? 21.977 20.008 -6.552 1.00 37.31 83 SER A C 1
ATOM 664 O O . SER A 1 83 ? 22.020 19.516 -5.427 1.00 37.31 83 SER A O 1
ATOM 666 N N . GLU A 1 84 ? 23.048 20.456 -7.204 1.00 36.72 84 GLU A N 1
ATOM 667 C CA . GLU A 1 84 ? 24.352 20.662 -6.574 1.00 36.72 84 GLU A CA 1
ATOM 668 C C . GLU A 1 84 ? 24.210 21.759 -5.504 1.00 36.72 84 GLU A C 1
ATOM 670 O O . GLU A 1 84 ? 24.382 22.946 -5.779 1.00 36.72 84 GLU A O 1
ATOM 675 N N . GLU A 1 85 ? 23.840 21.383 -4.281 1.00 36.75 85 GLU A N 1
ATOM 676 C CA . GLU A 1 85 ? 24.279 22.125 -3.105 1.00 36.75 85 GLU A CA 1
ATOM 677 C C . GLU A 1 85 ? 25.579 21.472 -2.641 1.00 36.75 85 GLU A C 1
ATOM 679 O O . GLU A 1 85 ? 25.628 20.278 -2.359 1.00 36.75 85 GLU A O 1
ATOM 684 N N . ASN A 1 86 ? 26.647 22.271 -2.682 1.00 44.34 86 ASN A N 1
ATOM 685 C CA . ASN A 1 86 ? 27.998 21.907 -2.278 1.00 44.34 86 ASN A CA 1
ATOM 686 C C . ASN A 1 86 ? 28.002 21.298 -0.871 1.00 44.34 86 ASN A C 1
ATOM 688 O O . ASN A 1 86 ? 27.936 22.045 0.102 1.00 44.34 86 ASN A O 1
ATOM 692 N N . ASP A 1 87 ? 28.183 19.987 -0.776 1.00 36.16 87 ASP A N 1
ATOM 693 C CA . ASP A 1 87 ? 28.807 19.361 0.383 1.00 36.16 87 ASP A CA 1
ATOM 694 C C . ASP A 1 87 ? 30.027 18.580 -0.115 1.00 36.16 87 ASP A C 1
ATOM 696 O O . ASP A 1 87 ? 29.963 17.424 -0.537 1.00 36.16 87 ASP A O 1
ATOM 700 N N . ASP A 1 88 ? 31.161 19.281 -0.100 1.00 40.22 88 ASP A N 1
ATOM 701 C CA . ASP A 1 88 ? 32.493 18.689 -0.117 1.00 40.22 88 ASP A CA 1
ATOM 702 C C . ASP A 1 88 ? 32.681 17.883 1.182 1.00 40.22 88 ASP A C 1
ATOM 704 O O . ASP A 1 88 ? 33.247 18.381 2.152 1.00 40.22 88 ASP A O 1
ATOM 708 N N . ASP A 1 89 ? 32.211 16.636 1.217 1.00 36.50 89 ASP A N 1
ATOM 709 C CA . ASP A 1 89 ? 32.728 15.628 2.149 1.00 36.50 89 ASP A CA 1
ATOM 710 C C . ASP A 1 89 ? 32.597 14.221 1.540 1.00 36.50 89 ASP A C 1
ATOM 712 O O . ASP A 1 89 ? 31.685 13.434 1.799 1.00 36.50 89 ASP A O 1
ATOM 716 N N . VAL A 1 90 ? 33.553 13.911 0.661 1.00 45.34 90 VAL A N 1
ATOM 717 C CA . VAL A 1 90 ? 33.764 12.580 0.085 1.00 45.34 90 VAL A CA 1
ATOM 718 C C . VAL A 1 90 ? 34.260 11.650 1.193 1.00 45.34 90 VAL A C 1
ATOM 720 O O . VAL A 1 90 ? 35.453 11.585 1.495 1.00 45.34 90 VAL A O 1
ATOM 723 N N . GLY A 1 91 ? 33.329 10.922 1.805 1.00 38.56 91 GLY A N 1
ATOM 724 C CA . GLY A 1 91 ? 33.650 9.943 2.841 1.00 38.56 91 GLY A CA 1
ATOM 725 C C . GLY A 1 91 ? 32.448 9.248 3.474 1.00 38.56 91 GLY A C 1
ATOM 726 O O . GLY A 1 91 ? 32.513 8.886 4.645 1.00 38.56 91 GLY A O 1
ATOM 727 N N . GLY A 1 92 ? 31.355 9.070 2.737 1.00 32.09 92 GLY A N 1
ATOM 728 C CA . GLY A 1 92 ? 30.212 8.261 3.147 1.00 32.09 92 GLY A CA 1
ATOM 729 C C . GLY A 1 92 ? 29.822 7.359 1.990 1.00 32.09 92 GLY A C 1
ATOM 730 O O . GLY A 1 92 ? 29.856 7.803 0.849 1.00 32.09 92 GLY A O 1
ATOM 731 N N . ASP A 1 93 ? 29.531 6.096 2.291 1.00 34.72 93 ASP A N 1
ATOM 732 C CA . ASP A 1 93 ? 28.992 5.110 1.354 1.00 34.72 93 ASP A CA 1
ATOM 733 C C . ASP A 1 93 ? 27.976 5.762 0.408 1.00 34.72 93 ASP A C 1
ATOM 735 O O . ASP A 1 93 ? 27.127 6.535 0.857 1.00 34.72 93 ASP A O 1
ATOM 739 N N . ASP A 1 94 ? 28.090 5.432 -0.875 1.00 39.22 94 ASP A N 1
ATOM 740 C CA . ASP A 1 94 ? 27.294 5.895 -2.016 1.00 39.22 94 ASP A CA 1
ATOM 741 C C . ASP A 1 94 ? 25.842 5.372 -1.904 1.00 39.22 94 ASP A C 1
ATOM 743 O O . ASP A 1 94 ? 25.312 4.667 -2.758 1.00 39.22 94 ASP A O 1
ATOM 747 N N . ALA A 1 95 ? 25.194 5.660 -0.776 1.00 36.78 95 ALA A N 1
ATOM 748 C CA . ALA A 1 95 ? 23.830 5.302 -0.435 1.00 36.78 95 ALA A CA 1
ATOM 749 C C . ALA A 1 95 ? 22.869 6.344 -1.016 1.00 36.78 95 ALA A C 1
ATOM 751 O O . ALA A 1 95 ? 21.985 6.854 -0.324 1.00 36.78 95 ALA A O 1
ATOM 752 N N . LEU A 1 96 ? 23.042 6.664 -2.302 1.00 40.78 96 LEU A N 1
ATOM 753 C CA . LEU A 1 96 ? 21.972 7.263 -3.084 1.00 40.78 96 LEU A CA 1
ATOM 754 C C . LEU A 1 96 ? 20.839 6.239 -3.105 1.00 40.78 96 LEU A C 1
ATOM 756 O O . LEU A 1 96 ? 20.880 5.245 -3.827 1.00 40.78 96 LEU A O 1
ATOM 760 N N . GLN A 1 97 ? 19.871 6.457 -2.218 1.00 42.53 97 GLN A N 1
ATOM 761 C CA . GLN A 1 97 ? 18.697 5.620 -2.053 1.00 42.53 97 GLN A CA 1
ATOM 762 C C . GLN A 1 97 ? 18.024 5.462 -3.419 1.00 42.53 97 GLN A C 1
ATOM 764 O O . GLN A 1 97 ? 17.581 6.447 -4.012 1.00 42.53 97 GLN A O 1
ATOM 769 N N . GLU A 1 98 ? 18.019 4.232 -3.944 1.00 49.56 98 GLU A N 1
ATOM 770 C CA . GLU A 1 98 ? 17.440 3.935 -5.251 1.00 49.56 98 GLU A CA 1
ATOM 771 C C . GLU A 1 98 ? 16.000 4.454 -5.295 1.00 49.56 98 GLU A C 1
ATOM 773 O O . GLU A 1 98 ? 15.191 4.150 -4.416 1.00 49.56 98 GLU A O 1
ATOM 778 N N . PHE A 1 99 ? 15.693 5.262 -6.311 1.00 49.53 99 PHE A N 1
ATOM 779 C CA . PHE A 1 99 ? 14.367 5.836 -6.497 1.00 49.53 99 PHE A CA 1
ATOM 780 C C . PHE A 1 99 ? 13.358 4.701 -6.685 1.00 49.53 99 PHE A C 1
ATOM 782 O O . PHE A 1 99 ? 13.370 4.011 -7.711 1.00 49.53 99 PHE A O 1
ATOM 789 N N . SER A 1 100 ? 12.523 4.459 -5.674 1.00 59.50 100 SER A N 1
ATOM 790 C CA . SER A 1 100 ? 11.653 3.290 -5.665 1.00 59.50 100 SER A CA 1
ATOM 791 C C . SER A 1 100 ? 10.522 3.443 -6.685 1.00 59.50 100 SER A C 1
ATOM 793 O O . SER A 1 100 ? 10.129 4.545 -7.078 1.00 59.50 100 SER A O 1
ATOM 795 N N . HIS A 1 101 ? 9.942 2.316 -7.102 1.00 62.81 101 HIS A N 1
ATOM 796 C CA . HIS A 1 101 ? 8.747 2.309 -7.955 1.00 62.81 101 HIS A CA 1
ATOM 797 C C . HIS A 1 101 ? 7.600 3.141 -7.365 1.00 62.81 101 HIS A C 1
ATOM 799 O O . HIS A 1 101 ?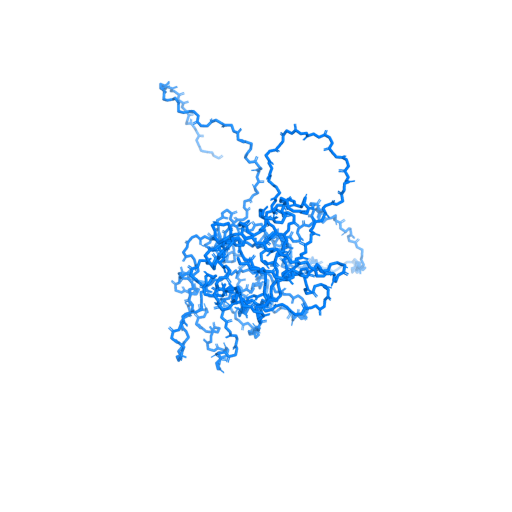 6.807 3.751 -8.080 1.00 62.81 101 HIS A O 1
ATOM 805 N N . GLU A 1 102 ? 7.549 3.200 -6.043 1.00 59.81 102 GLU A N 1
ATOM 806 C CA . GLU A 1 102 ? 6.532 3.899 -5.282 1.00 59.81 102 GLU A CA 1
ATOM 807 C C . GLU A 1 102 ? 6.801 5.418 -5.245 1.00 59.81 102 GLU A C 1
ATOM 809 O O . GLU A 1 102 ? 5.860 6.194 -5.431 1.00 59.81 102 GLU A O 1
ATOM 814 N N . ASP A 1 103 ? 8.072 5.840 -5.145 1.00 57.59 103 ASP A N 1
ATOM 815 C CA . ASP A 1 103 ? 8.496 7.246 -5.300 1.00 57.59 103 ASP A CA 1
ATOM 816 C C . ASP A 1 103 ? 8.134 7.786 -6.689 1.00 57.59 103 ASP A C 1
ATOM 818 O O . ASP A 1 103 ? 7.657 8.915 -6.840 1.00 57.59 103 ASP A O 1
ATOM 822 N N . PHE A 1 104 ? 8.305 6.956 -7.721 1.00 62.25 104 PHE A N 1
ATOM 823 C CA . PHE A 1 104 ? 7.976 7.318 -9.095 1.00 62.25 104 PHE A CA 1
ATOM 824 C C . PHE A 1 104 ? 6.484 7.528 -9.318 1.00 62.25 104 PHE A C 1
ATOM 826 O O . PHE A 1 104 ? 6.090 8.531 -9.921 1.00 62.25 104 PHE A O 1
ATOM 833 N N . ILE A 1 105 ? 5.644 6.611 -8.836 1.00 61.75 105 ILE A N 1
ATOM 834 C CA . ILE A 1 105 ? 4.197 6.758 -8.996 1.00 61.75 105 ILE A CA 1
ATOM 835 C C . ILE A 1 105 ? 3.714 7.998 -8.252 1.00 61.75 105 ILE A C 1
ATOM 837 O O . ILE A 1 105 ? 2.932 8.761 -8.820 1.00 61.75 105 ILE A O 1
ATOM 841 N N . LEU A 1 106 ? 4.219 8.256 -7.041 1.00 57.53 106 LEU A N 1
ATOM 842 C CA . LEU A 1 106 ? 3.863 9.466 -6.309 1.00 57.53 106 LEU A CA 1
ATOM 843 C C . LEU A 1 106 ? 4.293 10.733 -7.061 1.00 57.53 106 LEU A C 1
ATOM 845 O O . LEU A 1 106 ? 3.476 11.634 -7.249 1.00 57.53 106 LEU A O 1
ATOM 849 N N . ALA A 1 107 ? 5.540 10.803 -7.535 1.00 57.81 107 ALA A N 1
ATOM 850 C CA . ALA A 1 107 ? 6.035 11.953 -8.290 1.00 57.81 107 ALA A CA 1
ATOM 851 C C . ALA A 1 107 ? 5.188 12.212 -9.548 1.00 57.81 107 ALA A C 1
ATOM 853 O O . ALA A 1 107 ? 4.844 13.352 -9.863 1.00 57.81 107 ALA A O 1
ATOM 854 N N . MET A 1 108 ? 4.780 11.153 -10.245 1.00 60.97 108 MET A N 1
ATOM 855 C CA . MET A 1 108 ? 3.926 11.263 -11.424 1.00 60.97 108 MET A CA 1
ATOM 856 C C . MET A 1 108 ? 2.487 11.666 -11.076 1.00 60.97 108 MET A C 1
ATOM 858 O O . MET A 1 108 ? 1.913 12.499 -11.781 1.00 60.97 108 MET A O 1
ATOM 862 N N . GLN A 1 109 ? 1.932 11.170 -9.967 1.00 57.62 109 GLN A N 1
ATOM 863 C CA . GLN A 1 109 ? 0.629 11.596 -9.448 1.00 57.62 109 GLN A CA 1
ATOM 864 C C . GLN A 1 109 ? 0.628 13.074 -9.038 1.00 57.62 109 GLN A C 1
ATOM 866 O O . GLN A 1 109 ? -0.316 13.791 -9.367 1.00 57.62 109 GLN A O 1
ATOM 871 N N . MET A 1 110 ? 1.696 13.566 -8.400 1.00 48.91 110 MET A N 1
ATOM 872 C CA . MET A 1 110 ? 1.862 14.994 -8.085 1.00 48.91 110 MET A CA 1
ATOM 873 C C . MET A 1 110 ? 1.903 15.869 -9.345 1.00 48.91 110 MET A C 1
ATOM 875 O O . MET A 1 110 ? 1.451 17.011 -9.328 1.00 48.91 110 MET A O 1
ATOM 879 N N . LEU A 1 111 ? 2.390 15.320 -10.458 1.00 54.72 111 LEU A N 1
ATOM 880 C CA . LEU A 1 111 ? 2.356 15.953 -11.779 1.00 54.72 111 LEU A CA 1
ATOM 881 C C . LEU A 1 111 ? 1.014 15.754 -12.513 1.00 54.72 111 LEU A C 1
ATOM 883 O O . LEU A 1 111 ? 0.904 16.101 -13.691 1.00 54.72 111 LEU A O 1
ATOM 887 N N . GLY A 1 112 ? 0.000 15.190 -11.847 1.00 49.62 112 GLY A N 1
ATOM 888 C CA . GLY A 1 112 ? -1.337 14.947 -12.391 1.00 49.62 112 GLY A CA 1
ATOM 889 C C . GLY A 1 112 ? -1.406 13.808 -13.411 1.00 49.62 112 GLY A C 1
ATOM 890 O O . GLY A 1 112 ? -2.361 13.736 -14.183 1.00 49.62 112 GLY A O 1
ATOM 891 N N . LYS A 1 113 ? -0.394 12.935 -13.461 1.00 54.28 113 LYS A N 1
ATOM 892 C CA . LYS A 1 113 ? -0.324 11.808 -14.395 1.00 54.28 113 LYS A CA 1
ATOM 893 C C . LYS A 1 113 ? -0.685 10.510 -13.681 1.00 54.28 113 LYS A C 1
ATOM 895 O O . LYS A 1 113 ? -0.099 10.177 -12.655 1.00 54.28 113 LYS A O 1
ATOM 900 N N . SER A 1 114 ? -1.618 9.749 -14.251 1.00 56.47 114 SER A N 1
ATOM 901 C CA . SER A 1 114 ? -1.870 8.377 -13.815 1.00 56.47 114 SER A CA 1
ATOM 902 C C . SER A 1 114 ? -0.775 7.459 -14.355 1.00 56.47 114 SER A C 1
ATOM 904 O O . SER A 1 114 ? -0.509 7.417 -15.557 1.00 56.47 114 SER A O 1
ATOM 906 N N . VAL A 1 115 ? -0.125 6.728 -13.455 1.00 63.12 115 VAL A N 1
ATOM 907 C CA . VAL A 1 115 ? 0.811 5.654 -13.793 1.00 63.12 115 VAL A CA 1
ATOM 908 C C . VAL A 1 115 ? 0.224 4.369 -13.240 1.00 63.12 115 VAL A C 1
ATOM 910 O O . VAL A 1 115 ? -0.023 4.270 -12.041 1.00 63.12 115 VAL A O 1
ATOM 913 N N . SER A 1 116 ? -0.042 3.405 -14.117 1.00 62.53 116 SER A N 1
ATOM 914 C CA . SER A 1 116 ? -0.487 2.073 -13.715 1.00 62.53 116 SER A CA 1
ATOM 915 C C . SER A 1 116 ? 0.690 1.258 -13.181 1.00 62.53 116 SER A C 1
ATOM 917 O O . SER A 1 116 ? 1.761 1.260 -13.789 1.00 62.53 116 SER A O 1
ATOM 919 N N . VAL A 1 117 ? 0.469 0.516 -12.097 1.00 63.66 117 VAL A N 1
ATOM 920 C CA . VAL A 1 117 ? 1.378 -0.551 -11.652 1.00 63.66 117 VAL A CA 1
ATOM 921 C C . VAL A 1 117 ? 1.197 -1.758 -12.575 1.00 63.66 117 VAL A C 1
ATOM 923 O O . VAL A 1 117 ? 0.069 -2.072 -12.957 1.00 63.66 117 VAL A O 1
ATOM 926 N N . SER A 1 118 ? 2.285 -2.426 -12.961 1.00 65.50 118 SER A N 1
ATOM 927 C CA . SER A 1 118 ? 2.205 -3.642 -13.778 1.00 65.50 118 SER A CA 1
ATOM 928 C C . SER A 1 118 ? 1.596 -4.811 -12.994 1.00 65.50 118 SER A C 1
ATOM 930 O O . SER A 1 118 ? 1.716 -4.897 -11.769 1.00 65.50 118 SER A O 1
ATOM 932 N N . ASN A 1 119 ? 0.953 -5.746 -13.699 1.00 68.81 119 ASN A N 1
ATOM 933 C CA . ASN A 1 119 ? 0.378 -6.939 -13.069 1.00 68.81 119 ASN A CA 1
ATOM 934 C C . ASN A 1 119 ? 1.465 -7.821 -12.437 1.00 68.81 119 ASN A C 1
ATOM 936 O O . ASN A 1 119 ? 1.237 -8.428 -11.392 1.00 68.81 119 ASN A O 1
ATOM 940 N N . GLU A 1 120 ? 2.652 -7.862 -13.044 1.00 69.06 120 GLU A N 1
ATOM 941 C CA . GLU A 1 120 ? 3.827 -8.560 -12.528 1.00 69.06 120 GLU A CA 1
ATOM 942 C C . GLU A 1 120 ? 4.247 -7.988 -11.173 1.00 69.06 120 GLU A C 1
ATOM 944 O O . GLU A 1 120 ? 4.423 -8.747 -10.221 1.00 69.06 120 GLU A O 1
ATOM 949 N N . ARG A 1 121 ? 4.301 -6.655 -11.049 1.00 67.81 121 ARG A N 1
ATOM 950 C CA . ARG A 1 121 ? 4.645 -5.990 -9.789 1.00 67.81 121 ARG A CA 1
ATOM 951 C C . ARG A 1 121 ? 3.573 -6.193 -8.723 1.00 67.81 121 ARG A C 1
ATOM 953 O O . ARG A 1 121 ? 3.901 -6.429 -7.566 1.00 67.81 121 ARG A O 1
ATOM 960 N N . ILE A 1 122 ? 2.290 -6.154 -9.093 1.00 70.69 122 ILE A N 1
ATOM 961 C CA . ILE A 1 122 ? 1.190 -6.481 -8.168 1.00 70.69 122 ILE A CA 1
ATOM 962 C C . ILE A 1 122 ? 1.354 -7.908 -7.637 1.00 70.69 122 ILE A C 1
ATOM 964 O O . ILE A 1 122 ? 1.180 -8.141 -6.443 1.00 70.69 122 ILE A O 1
ATOM 968 N N . LYS A 1 123 ? 1.698 -8.863 -8.505 1.00 73.69 123 LYS A N 1
ATOM 969 C CA . LYS A 1 123 ? 1.926 -10.254 -8.110 1.00 73.69 123 LYS A CA 1
ATOM 970 C C . LYS A 1 123 ? 3.147 -10.395 -7.199 1.00 73.69 123 LYS A C 1
ATOM 972 O O . LYS A 1 123 ? 3.045 -11.046 -6.166 1.00 73.69 123 LYS A O 1
ATOM 977 N N . GLU A 1 124 ? 4.260 -9.756 -7.538 1.00 71.94 124 GLU A N 1
ATOM 978 C CA . GLU A 1 124 ? 5.470 -9.754 -6.711 1.00 71.94 124 GLU A CA 1
ATOM 979 C C . GLU A 1 124 ? 5.190 -9.181 -5.318 1.00 71.94 124 GLU A C 1
ATOM 981 O O . GLU A 1 124 ? 5.532 -9.794 -4.314 1.00 71.94 124 GLU A O 1
ATOM 986 N N . VAL A 1 125 ? 4.486 -8.051 -5.243 1.00 71.50 125 VAL A N 1
ATOM 987 C CA . VAL A 1 125 ? 4.112 -7.399 -3.983 1.00 71.50 125 VAL A CA 1
ATOM 988 C C . VAL A 1 125 ? 3.137 -8.253 -3.166 1.00 71.50 125 VAL A C 1
ATOM 990 O O . VAL A 1 125 ? 3.180 -8.224 -1.939 1.00 71.50 125 VAL A O 1
ATOM 993 N N . ARG A 1 126 ? 2.274 -9.045 -3.810 1.00 72.88 126 ARG A N 1
ATOM 994 C CA . ARG A 1 126 ? 1.435 -10.036 -3.114 1.00 72.88 126 ARG A CA 1
ATOM 995 C C . ARG A 1 126 ? 2.262 -11.175 -2.520 1.00 72.88 126 ARG A C 1
ATOM 997 O O . ARG A 1 126 ? 1.942 -11.646 -1.433 1.00 72.88 126 ARG A O 1
ATOM 1004 N N . GLU A 1 127 ? 3.286 -11.638 -3.232 1.00 73.75 127 GLU A N 1
ATOM 1005 C CA . GLU A 1 127 ? 4.153 -12.737 -2.787 1.00 73.75 127 GLU A CA 1
ATOM 1006 C C . GLU A 1 127 ? 5.166 -12.281 -1.722 1.00 73.75 127 GLU A C 1
ATOM 1008 O O . GLU A 1 127 ? 5.439 -13.017 -0.769 1.00 73.75 127 GLU A O 1
ATOM 1013 N N . PHE A 1 128 ? 5.670 -11.051 -1.852 1.00 69.62 128 PHE A N 1
ATOM 1014 C CA . PHE A 1 128 ? 6.707 -10.445 -1.019 1.00 69.62 128 PHE A CA 1
ATOM 1015 C C . PHE A 1 128 ? 6.329 -9.006 -0.628 1.00 69.62 128 PHE A C 1
ATOM 1017 O O . PHE A 1 128 ? 6.962 -8.044 -1.073 1.00 69.62 128 PHE A O 1
ATOM 1024 N N . PRO A 1 129 ? 5.297 -8.821 0.215 1.00 71.12 129 PRO A N 1
ATOM 1025 C CA . PRO A 1 129 ? 4.829 -7.489 0.562 1.00 71.12 129 PRO A CA 1
ATOM 1026 C C . PRO A 1 129 ? 5.897 -6.742 1.369 1.00 71.12 129 PRO A C 1
ATOM 1028 O O . PRO A 1 129 ? 6.397 -7.284 2.366 1.00 71.12 129 PRO A O 1
ATOM 1031 N N . PRO A 1 130 ? 6.218 -5.480 1.023 1.00 70.69 130 PRO A N 1
ATOM 1032 C CA . PRO A 1 130 ? 7.160 -4.682 1.789 1.00 70.69 130 PRO A CA 1
ATOM 1033 C C . PRO A 1 130 ? 6.703 -4.615 3.248 1.00 70.69 130 PRO A C 1
ATOM 1035 O O . PRO A 1 130 ? 5.524 -4.411 3.558 1.00 70.69 130 PRO A O 1
ATOM 1038 N N . ARG A 1 131 ? 7.645 -4.872 4.157 1.00 75.19 131 ARG A N 1
ATOM 1039 C CA . ARG A 1 131 ? 7.411 -4.843 5.609 1.00 75.19 131 ARG A CA 1
ATOM 1040 C C . ARG A 1 131 ? 7.556 -3.441 6.183 1.00 75.19 131 ARG A C 1
ATOM 1042 O O . ARG A 1 131 ? 7.030 -3.165 7.255 1.00 75.19 131 ARG A O 1
ATOM 1049 N N . MET A 1 132 ? 8.285 -2.574 5.489 1.00 66.75 132 MET A N 1
ATOM 1050 C CA . MET A 1 132 ? 8.375 -1.163 5.825 1.00 66.75 132 MET A CA 1
ATOM 1051 C C . MET A 1 132 ? 7.437 -0.351 4.966 1.00 66.75 132 MET A C 1
ATOM 1053 O O . MET A 1 132 ? 7.181 -0.670 3.805 1.00 66.75 132 MET A O 1
ATOM 1057 N N . ARG A 1 133 ? 6.969 0.739 5.563 1.00 63.78 133 ARG A N 1
ATOM 1058 C CA . ARG A 1 133 ? 6.333 1.801 4.815 1.00 63.78 133 ARG A CA 1
ATOM 1059 C C . ARG A 1 133 ? 7.352 2.384 3.821 1.00 63.78 133 ARG A C 1
ATOM 1061 O O . ARG A 1 133 ? 8.513 2.561 4.196 1.00 63.78 133 ARG A O 1
ATOM 1068 N N . PRO A 1 134 ? 6.929 2.715 2.596 1.00 53.03 134 PRO A N 1
ATOM 1069 C CA . PRO A 1 134 ? 7.760 3.475 1.676 1.00 53.03 134 PRO A CA 1
ATOM 1070 C C . PRO A 1 134 ? 8.158 4.812 2.311 1.00 53.03 134 PRO A C 1
ATOM 1072 O O . PRO A 1 134 ? 7.304 5.505 2.874 1.00 53.03 134 PRO A O 1
ATOM 1075 N N . VAL A 1 135 ? 9.444 5.160 2.238 1.00 48.97 135 VAL A N 1
ATOM 1076 C CA . VAL A 1 135 ? 10.057 6.257 3.016 1.00 48.97 135 VAL A CA 1
ATOM 1077 C C . VAL A 1 135 ? 9.399 7.615 2.745 1.00 48.97 135 VAL A C 1
ATOM 1079 O O . VAL A 1 135 ? 9.272 8.433 3.645 1.00 48.97 135 VAL A O 1
ATOM 1082 N N . PHE A 1 136 ? 8.873 7.847 1.545 1.00 48.25 136 PHE A N 1
ATOM 1083 C CA . PHE A 1 136 ? 8.194 9.099 1.195 1.00 48.25 136 PHE A CA 1
ATOM 1084 C C . PHE A 1 136 ? 6.811 9.283 1.840 1.00 48.25 136 PHE A C 1
ATOM 1086 O O . PHE A 1 136 ? 6.303 10.402 1.912 1.00 48.25 136 PHE A O 1
ATOM 1093 N N . LEU A 1 137 ? 6.163 8.203 2.293 1.00 43.91 137 LEU A N 1
ATOM 1094 C CA . LEU A 1 137 ? 4.935 8.313 3.080 1.00 43.91 137 LEU A CA 1
ATOM 1095 C C . LEU A 1 137 ? 5.246 8.644 4.548 1.00 43.91 137 LEU A C 1
ATOM 1097 O O . LEU A 1 137 ? 4.333 8.990 5.303 1.00 43.91 137 LEU A O 1
ATOM 1101 N N . ASP A 1 138 ? 6.514 8.553 4.948 1.00 48.66 138 ASP A N 1
ATOM 1102 C CA . ASP A 1 138 ? 7.022 8.930 6.259 1.00 48.66 138 ASP A CA 1
ATOM 1103 C C . ASP A 1 138 ? 7.146 10.463 6.346 1.00 48.66 138 ASP A C 1
ATOM 1105 O O . ASP A 1 138 ? 8.216 11.048 6.483 1.00 48.66 138 ASP A O 1
ATOM 1109 N N . LEU A 1 139 ? 6.006 11.152 6.224 1.00 43.12 139 LEU A N 1
ATOM 1110 C CA . LEU A 1 139 ? 5.870 12.601 6.400 1.00 43.12 139 LEU A CA 1
ATOM 1111 C C . LEU A 1 139 ? 5.980 12.985 7.885 1.00 43.12 139 LEU A C 1
ATOM 1113 O O . LEU A 1 139 ? 5.148 13.720 8.417 1.00 43.12 139 LEU A O 1
ATOM 1117 N N . SER A 1 140 ? 6.997 12.474 8.570 1.00 43.34 140 SER A N 1
ATOM 1118 C CA . SER A 1 140 ? 7.374 12.925 9.899 1.00 43.34 140 SER A CA 1
ATOM 1119 C C . SER A 1 140 ? 8.254 14.169 9.740 1.00 43.34 140 SER A C 1
ATOM 1121 O O . SER A 1 140 ? 9.428 14.034 9.392 1.00 43.34 140 SER A O 1
ATOM 1123 N N . PRO A 1 141 ? 7.757 15.399 9.983 1.00 33.91 141 PRO A N 1
ATOM 1124 C CA . PRO A 1 141 ? 8.658 16.531 10.145 1.00 33.91 141 PRO A CA 1
ATOM 1125 C C . PRO A 1 141 ? 9.632 16.246 11.303 1.00 33.91 141 PRO A C 1
ATOM 1127 O O . PRO A 1 141 ? 9.237 15.619 12.296 1.00 33.91 141 PRO A O 1
ATOM 1130 N N . PRO A 1 142 ? 10.893 16.715 11.230 1.00 36.94 142 PRO A N 1
ATOM 1131 C CA . PRO A 1 142 ? 11.827 16.594 12.338 1.00 36.94 142 PRO A CA 1
ATOM 1132 C C . PRO A 1 142 ? 11.235 17.286 13.572 1.00 36.94 142 PRO A C 1
ATOM 1134 O O . PRO A 1 142 ? 11.001 18.491 13.567 1.00 36.94 142 PRO A O 1
ATOM 1137 N N . LEU A 1 143 ? 10.945 16.482 14.602 1.00 45.22 143 LEU A N 1
ATOM 1138 C CA . LEU A 1 143 ? 10.641 16.842 15.993 1.00 45.22 143 LEU A CA 1
ATOM 1139 C C . LEU A 1 143 ? 10.248 18.313 16.234 1.00 45.22 143 LEU A C 1
ATOM 1141 O O . LEU A 1 143 ? 10.997 19.086 16.830 1.00 45.22 143 LEU A O 1
ATOM 1145 N N . ALA A 1 144 ? 9.007 18.666 15.909 1.00 34.44 144 ALA A N 1
ATOM 1146 C CA . ALA A 1 144 ? 8.303 19.683 16.675 1.00 34.44 144 ALA A CA 1
ATOM 1147 C C . ALA A 1 144 ? 7.465 18.955 17.727 1.00 34.44 144 ALA A C 1
ATOM 1149 O O . ALA A 1 144 ? 6.344 18.524 17.470 1.00 34.44 144 ALA A O 1
ATOM 1150 N N . VAL A 1 145 ? 8.025 18.804 18.932 1.00 38.81 145 VAL A N 1
ATOM 1151 C CA . VAL A 1 145 ? 7.214 18.581 20.138 1.00 38.81 145 VAL A CA 1
ATOM 1152 C C . VAL A 1 145 ? 6.076 19.603 20.072 1.00 38.81 145 VAL A C 1
ATOM 1154 O O . VAL A 1 145 ? 6.389 20.786 19.883 1.00 38.81 145 VAL A O 1
ATOM 1157 N N . PRO A 1 146 ? 4.790 19.220 20.180 1.00 33.25 146 PRO A N 1
ATOM 1158 C CA . PRO A 1 146 ? 3.725 20.206 20.202 1.00 33.25 146 PRO A CA 1
ATOM 1159 C C . PRO A 1 146 ? 4.041 21.184 21.333 1.00 33.25 146 PRO A C 1
ATOM 1161 O O . PRO A 1 146 ? 4.045 20.830 22.515 1.00 33.25 146 PRO A O 1
ATOM 1164 N N . LYS A 1 147 ? 4.393 22.423 20.961 1.00 35.09 147 LYS A N 1
ATOM 1165 C CA . LYS A 1 147 ? 4.499 23.525 21.910 1.00 35.09 147 LYS A CA 1
ATOM 1166 C C . LYS A 1 147 ? 3.162 23.553 22.626 1.00 35.09 147 LYS A C 1
ATOM 1168 O O . LYS A 1 147 ? 2.138 23.698 21.967 1.00 35.09 147 LYS A O 1
ATOM 1173 N N . ARG A 1 148 ? 3.193 23.419 23.955 1.00 39.62 148 ARG A N 1
ATOM 1174 C CA . ARG A 1 148 ? 2.069 23.720 24.844 1.00 39.62 148 ARG A CA 1
ATOM 1175 C C . ARG A 1 148 ? 1.416 25.015 24.360 1.00 39.62 148 ARG A C 1
ATOM 1177 O O . ARG A 1 148 ? 1.928 26.101 24.627 1.00 39.62 148 ARG A O 1
ATOM 1184 N N . THR A 1 149 ? 0.315 24.916 23.627 1.00 32.56 149 THR A N 1
ATOM 1185 C CA . THR A 1 149 ? -0.536 26.068 23.379 1.00 32.56 149 THR A CA 1
ATOM 1186 C C . THR A 1 149 ? -1.250 26.309 24.687 1.00 32.56 149 THR A C 1
ATOM 1188 O O . THR A 1 149 ? -2.144 25.560 25.076 1.00 32.56 149 THR A O 1
ATOM 1191 N N . ASN A 1 150 ? -0.753 27.312 25.408 1.00 35.03 150 ASN A N 1
ATOM 1192 C CA . ASN A 1 150 ? -1.398 27.852 26.586 1.00 35.03 150 ASN A CA 1
ATOM 1193 C C . ASN A 1 150 ? -2.901 27.988 26.331 1.00 35.03 150 ASN A C 1
ATOM 1195 O O . ASN A 1 150 ? -3.335 28.601 25.357 1.00 35.03 150 ASN A O 1
ATOM 1199 N N . THR A 1 151 ? -3.653 27.403 27.254 1.00 41.31 151 THR A N 1
ATOM 1200 C CA . THR A 1 151 ? -5.029 27.724 27.613 1.00 41.31 151 THR A CA 1
ATOM 1201 C C . THR A 1 151 ? -5.396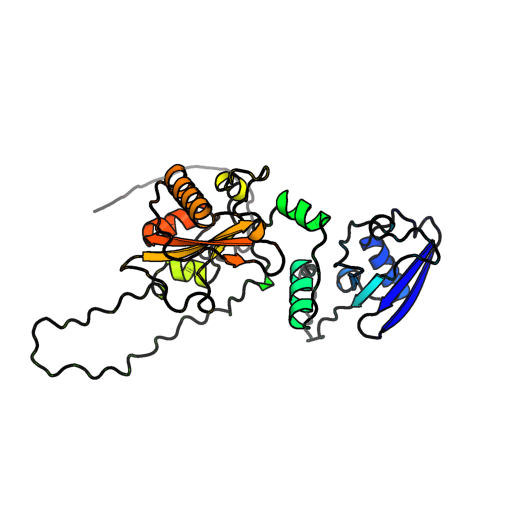 29.162 27.254 1.00 41.31 151 THR A C 1
ATOM 1203 O O . THR A 1 151 ? -4.948 30.083 27.929 1.00 41.31 151 THR A O 1
ATOM 1206 N N . ASN A 1 152 ? -6.213 29.364 26.222 1.00 42.91 152 ASN A N 1
ATOM 1207 C CA . ASN A 1 152 ? -6.948 30.610 26.019 1.00 42.91 152 ASN A CA 1
ATOM 1208 C C . ASN A 1 152 ? -8.153 30.360 25.109 1.00 42.91 152 ASN A C 1
ATOM 1210 O O . ASN A 1 152 ? -7.998 30.275 23.894 1.00 42.91 152 ASN A O 1
ATOM 1214 N N . SER A 1 153 ? -9.338 30.236 25.719 1.00 42.38 153 SER A N 1
ATOM 1215 C CA . SER A 1 153 ? -10.628 30.797 25.245 1.00 42.38 153 SER A CA 1
ATOM 1216 C C . SER A 1 153 ? -11.868 30.094 25.822 1.00 42.38 153 SER A C 1
ATOM 1218 O O . SER A 1 153 ? -12.878 29.948 25.143 1.00 42.38 153 SER A O 1
ATOM 1220 N N . ILE A 1 154 ? -11.855 29.713 27.103 1.00 44.25 154 ILE A N 1
ATOM 1221 C CA . ILE A 1 154 ? -13.113 29.482 27.828 1.00 44.25 154 ILE A CA 1
ATOM 1222 C C . ILE A 1 154 ? -13.065 30.339 29.097 1.00 44.25 154 ILE A C 1
ATOM 1224 O O . ILE A 1 154 ? -12.170 30.123 29.919 1.00 44.25 154 ILE A O 1
ATOM 1228 N N . PRO A 1 155 ? -13.944 31.350 29.251 1.00 43.03 155 PRO A N 1
ATOM 1229 C CA . PRO A 1 155 ? -13.998 32.127 30.482 1.00 43.03 155 PRO A CA 1
ATOM 1230 C C . PRO A 1 155 ? -14.337 31.187 31.650 1.00 43.03 155 PRO A C 1
ATOM 1232 O O . PRO A 1 155 ? -15.219 30.335 31.503 1.00 43.03 155 PRO A O 1
ATOM 1235 N N . PRO A 1 156 ? -13.641 31.294 32.795 1.00 49.31 156 PRO A N 1
ATOM 1236 C CA . PRO A 1 156 ? -13.933 30.444 33.938 1.00 49.31 156 PRO A CA 1
ATOM 1237 C C . PRO A 1 156 ? -15.370 30.699 34.424 1.00 49.31 156 PRO A C 1
ATOM 1239 O O . PRO A 1 156 ? -15.828 31.848 34.395 1.00 49.31 156 PRO A O 1
ATOM 1242 N N . PRO A 1 157 ? -16.097 29.657 34.866 1.00 44.69 157 PRO A N 1
ATOM 1243 C CA . PRO A 1 157 ? -17.420 29.840 35.442 1.00 44.69 157 PRO A CA 1
ATOM 1244 C C . PRO A 1 157 ? -17.344 30.699 36.720 1.00 44.69 157 PRO A C 1
ATOM 1246 O O . PRO A 1 157 ? -16.290 30.759 37.363 1.00 44.69 157 PRO A O 1
ATOM 1249 N N . PRO A 1 158 ? -18.446 31.373 37.105 1.00 50.31 158 PRO A N 1
ATOM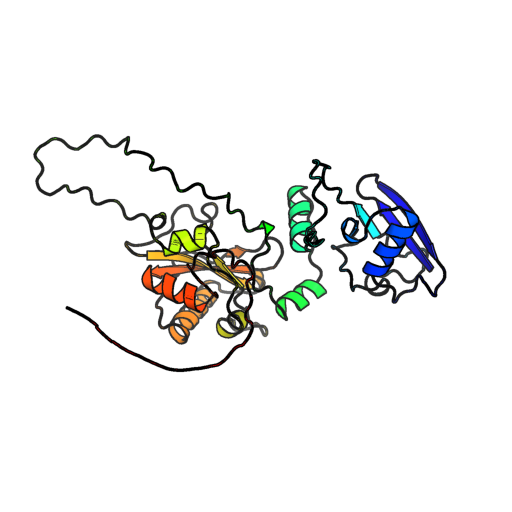 1250 C CA . PRO A 1 158 ? -18.474 32.256 38.265 1.00 50.31 158 PRO A CA 1
ATOM 1251 C C . PRO A 1 158 ? -18.019 31.546 39.555 1.00 50.31 158 PRO A C 1
ATOM 1253 O O . PRO A 1 158 ? -18.350 30.372 39.753 1.00 50.31 158 PRO A O 1
ATOM 1256 N N . PRO A 1 159 ? -17.307 32.236 40.465 1.00 52.34 159 PRO A N 1
ATOM 1257 C CA . PRO A 1 159 ? -16.861 31.645 41.724 1.00 52.34 159 PRO A CA 1
ATOM 1258 C C . PRO A 1 159 ? -18.052 31.172 42.575 1.00 52.34 159 PRO A C 1
ATOM 1260 O O . PRO A 1 159 ? -18.937 31.970 42.878 1.00 52.34 159 PRO A O 1
ATOM 1263 N N . GLY A 1 160 ? -18.063 29.897 42.990 1.00 50.97 160 GLY A N 1
ATOM 1264 C CA . GLY A 1 160 ? -19.021 29.379 43.982 1.00 50.97 160 GLY A CA 1
ATOM 1265 C C . GLY A 1 160 ? -19.765 28.083 43.640 1.00 50.97 160 GLY A C 1
ATOM 1266 O O . GLY A 1 160 ? -20.539 27.629 44.476 1.00 50.97 160 GLY A O 1
ATOM 1267 N N . MET A 1 161 ? -19.550 27.458 42.475 1.00 44.84 161 MET A N 1
ATOM 1268 C CA . MET A 1 161 ? -20.128 26.135 42.178 1.00 44.84 161 MET A CA 1
ATOM 1269 C C . MET A 1 161 ? -19.263 24.991 42.744 1.00 44.84 161 MET A C 1
ATOM 1271 O O . MET A 1 161 ? -18.148 24.782 42.258 1.00 44.84 161 MET A O 1
ATOM 1275 N N . PRO A 1 162 ? -19.749 24.204 43.723 1.00 39.31 162 PRO A N 1
ATOM 1276 C CA . PRO A 1 162 ? -19.064 22.999 44.177 1.00 39.31 162 PRO A CA 1
ATOM 1277 C C . PRO A 1 162 ? -19.240 21.892 43.125 1.00 39.31 162 PRO A C 1
ATOM 1279 O O . PRO A 1 162 ? -20.366 21.566 42.761 1.00 39.31 162 PRO A O 1
ATOM 1282 N N . GLY A 1 163 ? -18.138 21.307 42.643 1.00 45.06 163 GLY A N 1
ATOM 1283 C CA . GLY A 1 163 ? -18.159 20.116 41.775 1.00 45.06 163 GLY A CA 1
ATOM 1284 C C . GLY A 1 163 ? -17.832 20.330 40.292 1.00 45.06 163 GLY A C 1
ATOM 1285 O O . GLY A 1 163 ? -17.770 19.356 39.552 1.00 45.06 163 GLY A O 1
ATOM 1286 N N . ALA A 1 164 ? -17.553 21.557 39.844 1.00 41.06 164 ALA A N 1
ATOM 1287 C CA . ALA A 1 164 ? -17.105 21.819 38.473 1.00 41.06 164 ALA A CA 1
ATOM 1288 C C . ALA A 1 164 ? -15.571 21.758 38.348 1.00 41.06 164 ALA A C 1
ATOM 1290 O O . ALA A 1 164 ? -14.930 22.696 37.876 1.00 41.06 164 ALA A O 1
ATOM 1291 N N . SER A 1 165 ? -14.950 20.655 38.772 1.00 43.19 165 SER A N 1
ATOM 1292 C CA . SER A 1 165 ? -13.660 20.291 38.183 1.00 43.19 165 SER A CA 1
ATOM 1293 C C . SER A 1 165 ? -13.922 20.058 36.698 1.00 43.19 165 SER A C 1
ATOM 1295 O O . SER A 1 165 ? -14.682 19.152 36.360 1.00 43.19 165 SER A O 1
ATOM 1297 N N . LEU A 1 166 ? -13.367 20.919 35.840 1.00 44.97 166 LEU A N 1
ATOM 1298 C CA . LEU A 1 166 ? -13.340 20.774 34.385 1.00 44.97 166 LEU A CA 1
ATOM 1299 C C . LEU A 1 166 ? -13.089 19.303 34.036 1.00 44.97 166 LEU A C 1
ATOM 1301 O O . LEU A 1 166 ? -11.953 18.841 34.121 1.00 44.97 166 LEU A O 1
ATOM 1305 N N . ALA A 1 167 ? -14.135 18.561 33.668 1.00 45.97 167 ALA A N 1
ATOM 1306 C CA . ALA A 1 167 ? -13.945 17.282 33.015 1.00 45.97 167 ALA A CA 1
ATOM 1307 C C . ALA A 1 167 ? -13.284 17.628 31.682 1.00 45.97 167 ALA A C 1
ATOM 1309 O O . ALA A 1 167 ? -13.948 18.107 30.761 1.00 45.97 167 ALA A O 1
ATOM 1310 N N . GLN A 1 168 ? -11.956 17.513 31.621 1.00 54.72 168 GLN A N 1
ATOM 1311 C CA . GLN A 1 168 ? -11.235 17.600 30.362 1.00 54.72 168 GLN A CA 1
ATOM 1312 C C . GLN A 1 168 ? -11.907 16.602 29.427 1.00 54.72 168 GLN A C 1
ATOM 1314 O O . GLN A 1 168 ? -11.971 15.408 29.721 1.00 54.72 168 GLN A O 1
ATOM 1319 N N . LYS A 1 169 ? -12.492 17.117 28.342 1.00 65.69 169 LYS A N 1
ATOM 1320 C CA . LYS A 1 169 ? -13.047 16.277 27.289 1.00 65.69 169 LYS A CA 1
ATOM 1321 C C . LYS A 1 169 ? -11.911 15.367 26.829 1.00 65.69 169 LYS A C 1
ATOM 1323 O O . LYS A 1 169 ? -10.853 15.873 26.466 1.00 65.69 169 LYS A O 1
ATOM 1328 N N . TYR A 1 170 ? -12.118 14.058 26.930 1.00 69.56 170 TYR A N 1
ATOM 1329 C CA . TYR A 1 170 ? -11.127 13.072 26.520 1.00 69.56 170 TYR A CA 1
ATOM 1330 C C . TYR A 1 170 ? -10.731 13.325 25.061 1.00 69.56 170 TYR A C 1
ATOM 1332 O O . TYR A 1 170 ? -11.599 13.474 24.198 1.00 69.56 170 TYR A O 1
ATOM 1340 N N . ASP A 1 171 ? -9.427 13.422 24.825 1.00 73.94 171 ASP A N 1
ATOM 1341 C CA . ASP A 1 171 ? -8.834 13.655 23.515 1.00 73.94 171 ASP A CA 1
ATOM 1342 C C . ASP A 1 171 ? -7.892 12.481 23.199 1.00 73.94 171 ASP A C 1
ATOM 1344 O O . ASP A 1 171 ? -6.806 12.403 23.788 1.00 73.94 171 ASP A O 1
ATOM 1348 N N . PRO A 1 172 ? -8.285 11.568 22.287 1.00 74.62 172 PRO A N 1
ATOM 1349 C CA . PRO A 1 172 ? -7.470 10.419 21.901 1.00 74.62 172 PRO A CA 1
ATOM 1350 C C . PRO A 1 172 ? -6.074 10.807 21.400 1.00 74.62 172 PRO A C 1
ATOM 1352 O O . PRO A 1 172 ? -5.143 10.011 21.523 1.00 74.62 172 PRO A O 1
ATOM 1355 N N . SER A 1 173 ? -5.895 12.028 20.875 1.00 78.88 173 SER A N 1
ATOM 1356 C CA . SER A 1 173 ? -4.605 12.494 20.350 1.00 78.88 173 SER A CA 1
ATOM 1357 C C . SER A 1 173 ? -3.516 12.647 21.414 1.00 78.88 173 SER A C 1
ATOM 1359 O O . SER A 1 173 ? -2.320 12.651 21.108 1.00 78.88 173 SER A O 1
ATOM 1361 N N . LEU A 1 174 ? -3.920 12.730 22.683 1.00 78.81 174 LEU A N 1
ATOM 1362 C CA . LEU A 1 174 ? -3.015 12.821 23.823 1.00 78.81 174 LEU A CA 1
ATOM 1363 C C . LEU A 1 174 ? -2.499 11.452 24.285 1.00 78.81 174 LEU A C 1
ATOM 1365 O O . LEU A 1 174 ? -1.577 11.400 25.098 1.00 78.81 174 LEU A O 1
ATOM 1369 N N . THR A 1 175 ? -3.068 10.357 23.779 1.00 81.44 175 THR A N 1
ATOM 1370 C CA . THR A 1 175 ? -2.692 8.995 24.175 1.00 81.44 175 THR A CA 1
ATOM 1371 C C . THR A 1 175 ? -1.363 8.580 23.544 1.00 81.44 175 THR A C 1
ATOM 1373 O O . THR A 1 175 ? -1.010 9.004 22.439 1.00 81.44 175 THR A O 1
ATOM 1376 N N . GLN A 1 176 ? -0.610 7.721 24.237 1.00 84.12 176 GLN A N 1
ATOM 1377 C CA . GLN A 1 176 ? 0.683 7.237 23.745 1.00 84.12 176 GLN A CA 1
ATOM 1378 C C . GLN A 1 176 ? 0.532 6.472 22.425 1.00 84.12 176 GLN A C 1
ATOM 1380 O O . GLN A 1 176 ? 1.293 6.701 21.487 1.00 84.12 176 GLN A O 1
ATOM 1385 N N . VAL A 1 177 ? -0.471 5.597 22.334 1.00 84.38 177 VAL A N 1
ATOM 1386 C CA . VAL A 1 177 ? -0.715 4.784 21.139 1.00 84.38 177 VAL A CA 1
ATOM 1387 C C . VAL A 1 177 ? -1.056 5.646 19.923 1.00 84.38 177 VAL A C 1
ATOM 1389 O O . VAL A 1 177 ? -0.500 5.438 18.845 1.00 84.38 177 VAL A O 1
ATOM 1392 N N . TYR A 1 178 ? -1.868 6.692 20.103 1.00 85.81 178 TYR A N 1
ATOM 1393 C CA . TYR A 1 178 ? -2.151 7.650 19.036 1.00 85.81 178 TYR A CA 1
ATOM 1394 C C . TYR A 1 178 ? -0.885 8.373 18.576 1.00 85.81 178 TYR A C 1
ATOM 1396 O O . TYR A 1 178 ? -0.667 8.563 17.379 1.00 85.81 178 TYR A O 1
ATOM 1404 N N . GLN A 1 179 ? -0.015 8.770 19.506 1.00 82.75 179 GLN A N 1
ATOM 1405 C CA . GLN A 1 179 ? 1.250 9.426 19.170 1.00 82.75 179 GLN A CA 1
ATOM 1406 C C . GLN A 1 179 ? 2.192 8.504 18.390 1.00 82.75 179 GLN A C 1
ATOM 1408 O O . GLN A 1 179 ? 2.848 8.964 17.460 1.00 82.75 179 GLN A O 1
ATOM 1413 N N . ILE A 1 180 ? 2.223 7.208 18.711 1.00 82.06 180 ILE A N 1
ATOM 1414 C CA . ILE A 1 180 ? 3.033 6.225 17.980 1.00 82.06 180 ILE A CA 1
ATOM 1415 C C . ILE A 1 180 ? 2.550 6.107 16.531 1.00 82.06 180 ILE A C 1
ATOM 1417 O O . ILE A 1 180 ? 3.358 6.247 15.611 1.00 82.06 180 ILE A O 1
ATOM 1421 N N . PHE A 1 181 ? 1.243 5.917 16.315 1.00 82.25 181 PHE A N 1
ATOM 1422 C CA . PHE A 1 181 ? 0.684 5.793 14.965 1.00 82.25 181 PHE A CA 1
ATOM 1423 C C . PHE A 1 181 ? 0.726 7.104 14.169 1.00 82.25 181 PHE A C 1
ATOM 1425 O O . PHE A 1 181 ? 1.053 7.083 12.986 1.00 82.25 181 PHE A O 1
ATOM 1432 N N . SER A 1 182 ? 0.447 8.253 14.795 1.00 78.31 182 SER A N 1
ATOM 1433 C CA . SER A 1 182 ? 0.498 9.559 14.109 1.00 78.31 182 SER A CA 1
ATOM 1434 C C . SER A 1 182 ? 1.906 9.951 13.665 1.00 78.31 182 SER A C 1
ATOM 1436 O O . SER A 1 182 ? 2.052 10.659 12.674 1.00 78.31 182 SER A O 1
ATOM 1438 N N . GLN A 1 183 ? 2.935 9.483 14.372 1.00 70.31 183 GLN A N 1
ATOM 1439 C CA . GLN A 1 183 ? 4.340 9.755 14.061 1.00 70.31 183 GLN A CA 1
ATOM 1440 C C . GLN A 1 183 ? 5.007 8.606 13.290 1.00 70.31 183 GLN A C 1
ATOM 1442 O O . GLN A 1 183 ? 6.229 8.594 13.190 1.00 70.31 183 GLN A O 1
ATOM 1447 N N . ALA A 1 184 ? 4.233 7.615 12.823 1.00 66.94 184 ALA A N 1
ATOM 1448 C CA . ALA A 1 184 ? 4.730 6.416 12.139 1.00 66.94 184 ALA A CA 1
ATOM 1449 C C . ALA A 1 184 ? 5.853 5.666 12.899 1.00 66.94 184 ALA A C 1
ATOM 1451 O O . ALA A 1 184 ? 6.665 4.953 12.315 1.00 66.94 184 ALA A O 1
ATOM 1452 N N . ARG A 1 185 ? 5.886 5.764 14.236 1.00 66.31 185 ARG A N 1
ATOM 1453 C CA . ARG A 1 185 ? 6.920 5.163 15.107 1.00 66.31 185 ARG A CA 1
ATOM 1454 C C . ARG A 1 185 ? 6.636 3.706 15.468 1.00 66.31 185 ARG A C 1
ATOM 1456 O O . ARG A 1 185 ? 7.011 3.239 16.542 1.00 66.31 185 ARG A O 1
ATOM 1463 N N . HIS A 1 186 ? 5.911 3.000 14.613 1.00 68.56 186 HIS A N 1
ATOM 1464 C CA . HIS A 1 186 ? 5.520 1.623 14.876 1.00 68.56 186 HIS A CA 1
ATOM 1465 C C . HIS A 1 186 ? 6.532 0.598 14.355 1.00 68.56 186 HIS A C 1
ATOM 1467 O O . HIS A 1 186 ? 6.396 -0.559 14.706 1.00 68.56 186 HIS A O 1
ATOM 1473 N N . GLY A 1 187 ? 7.567 1.005 13.608 1.00 74.19 187 GLY A N 1
ATOM 1474 C CA . GLY A 1 187 ? 8.617 0.104 13.119 1.00 74.19 187 GLY A CA 1
ATOM 1475 C C . GLY A 1 187 ? 8.176 -0.765 11.934 1.00 74.19 187 GLY A C 1
ATOM 1476 O O . GLY A 1 187 ? 7.164 -0.490 11.283 1.00 74.19 187 GLY A O 1
ATOM 1477 N N . MET A 1 188 ? 8.966 -1.794 11.605 1.00 80.94 188 MET A N 1
ATOM 1478 C CA . MET A 1 188 ? 8.650 -2.715 10.503 1.00 80.94 188 MET A CA 1
ATOM 1479 C C . MET A 1 188 ? 7.453 -3.591 10.871 1.00 80.94 188 MET A C 1
ATOM 1481 O O . MET A 1 188 ? 7.360 -4.063 12.000 1.00 80.94 188 MET A O 1
ATOM 1485 N N . ARG A 1 189 ? 6.581 -3.914 9.911 1.00 88.31 189 ARG A N 1
ATOM 1486 C CA . ARG A 1 189 ? 5.586 -4.978 10.097 1.00 88.31 189 ARG A CA 1
ATOM 1487 C C . ARG A 1 189 ? 6.307 -6.272 10.473 1.00 88.31 189 ARG A C 1
ATOM 1489 O O . ARG A 1 189 ? 7.278 -6.657 9.811 1.00 88.31 189 ARG A O 1
ATOM 1496 N N . ARG A 1 190 ? 5.839 -6.942 11.524 1.00 88.88 190 ARG A N 1
ATOM 1497 C CA . ARG A 1 190 ? 6.428 -8.190 12.012 1.00 88.88 190 ARG A CA 1
ATOM 1498 C C . ARG A 1 190 ? 6.309 -9.290 10.958 1.00 88.88 190 ARG A C 1
ATOM 1500 O O . ARG A 1 190 ? 5.342 -9.353 10.196 1.00 88.88 190 ARG A O 1
ATOM 1507 N N . GLU A 1 191 ? 7.326 -10.139 10.887 1.00 87.19 191 GLU A N 1
ATOM 1508 C CA . GLU A 1 191 ? 7.395 -11.216 9.902 1.00 87.19 191 GLU A CA 1
ATOM 1509 C C . GLU A 1 191 ? 6.212 -12.188 10.041 1.00 87.19 191 GLU A C 1
ATOM 1511 O O . GLU A 1 191 ? 5.890 -12.646 11.137 1.00 87.19 191 GLU A O 1
ATOM 1516 N N . GLY A 1 192 ? 5.546 -12.489 8.923 1.00 87.06 192 GLY A N 1
ATOM 1517 C CA . GLY A 1 192 ? 4.413 -13.414 8.866 1.00 87.06 192 GLY A CA 1
ATOM 1518 C C . GLY A 1 192 ? 3.072 -12.842 9.339 1.00 87.06 192 GLY A C 1
ATOM 1519 O O . GLY A 1 192 ? 2.062 -13.544 9.242 1.00 87.06 192 GLY A O 1
ATOM 1520 N N . CYS A 1 193 ? 3.016 -11.592 9.816 1.00 88.81 193 CYS A N 1
ATOM 1521 C CA . CYS A 1 193 ? 1.755 -10.952 10.210 1.00 88.81 193 CYS A CA 1
ATOM 1522 C C . CYS A 1 193 ? 0.782 -10.779 9.037 1.00 88.81 193 CYS A C 1
ATOM 1524 O O . CYS A 1 193 ? -0.421 -10.935 9.221 1.00 88.81 193 CYS A O 1
ATOM 1526 N N . ASP A 1 194 ? 1.295 -10.531 7.834 1.00 88.12 194 ASP A N 1
ATOM 1527 C CA . ASP A 1 194 ? 0.534 -10.452 6.583 1.00 88.12 194 ASP A CA 1
ATOM 1528 C C . ASP A 1 194 ? -0.306 -11.714 6.329 1.00 88.12 194 ASP A C 1
ATOM 1530 O O . ASP A 1 194 ? -1.485 -11.620 5.982 1.00 88.12 194 ASP A O 1
ATOM 1534 N N . LYS A 1 195 ? 0.276 -12.892 6.588 1.00 91.19 195 LYS A N 1
ATOM 1535 C CA . LYS A 1 195 ? -0.398 -14.192 6.450 1.00 91.19 195 LYS A CA 1
ATOM 1536 C C . LYS A 1 195 ? -1.242 -14.531 7.670 1.00 91.19 195 LYS A C 1
ATOM 1538 O O . LYS A 1 195 ? -2.375 -14.982 7.518 1.00 91.19 195 LYS A O 1
A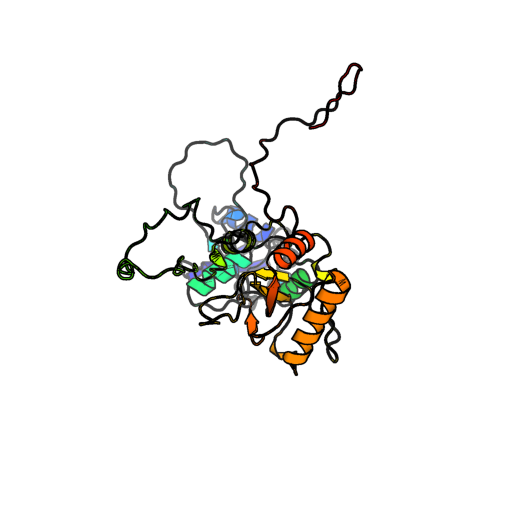TOM 1543 N N . LYS A 1 196 ? -0.709 -14.307 8.877 1.00 93.81 196 LYS A N 1
ATOM 1544 C CA . LYS A 1 196 ? -1.384 -14.633 10.143 1.00 93.81 196 LYS A CA 1
ATOM 1545 C C . LYS A 1 196 ? -2.719 -13.901 10.281 1.00 93.81 196 LYS A C 1
ATOM 1547 O O . LYS A 1 196 ? -3.692 -14.515 10.694 1.00 93.81 196 LYS A O 1
ATOM 1552 N N . PHE A 1 197 ? -2.755 -12.622 9.915 1.00 95.12 197 PHE A N 1
ATOM 1553 C CA . PHE A 1 197 ? -3.953 -11.783 9.976 1.00 95.12 197 PHE A CA 1
ATOM 1554 C C . PHE A 1 197 ? -4.693 -11.703 8.634 1.00 95.12 197 PHE A C 1
ATOM 1556 O O . PHE A 1 197 ? -5.514 -10.813 8.448 1.00 95.12 197 PHE A O 1
ATOM 1563 N N . SER A 1 198 ? -4.411 -12.598 7.682 1.00 95.25 198 SER A N 1
ATOM 1564 C CA . SER A 1 198 ? -5.094 -12.593 6.386 1.00 95.25 198 SER A CA 1
ATOM 1565 C C . SER A 1 198 ? -6.584 -12.923 6.517 1.00 95.25 198 SER A C 1
ATOM 1567 O O . SER A 1 198 ? -6.985 -13.823 7.259 1.00 95.25 198 SER A O 1
ATOM 1569 N N . ILE A 1 199 ? -7.419 -12.214 5.757 1.00 96.81 199 ILE A N 1
ATOM 1570 C CA . ILE A 1 199 ? -8.869 -12.422 5.747 1.00 96.81 199 ILE A CA 1
ATOM 1571 C C . ILE A 1 199 ? -9.257 -13.262 4.538 1.00 96.81 199 ILE A C 1
ATOM 1573 O O . ILE A 1 199 ? -8.985 -12.903 3.394 1.00 96.81 199 ILE A O 1
ATOM 1577 N N . HIS A 1 200 ? -9.924 -14.383 4.789 1.00 95.12 200 HIS A N 1
ATOM 1578 C CA . HIS A 1 200 ? -10.479 -15.233 3.742 1.00 95.12 200 HIS A CA 1
ATOM 1579 C C . HIS A 1 200 ? -11.947 -14.871 3.538 1.00 95.12 200 HIS A C 1
ATOM 1581 O O . HIS A 1 200 ? -12.785 -15.152 4.397 1.00 95.12 200 HIS A O 1
ATOM 1587 N N . TYR A 1 201 ? -12.258 -14.231 2.412 1.00 94.06 201 TYR A N 1
ATOM 1588 C CA . TYR A 1 201 ? -13.619 -13.806 2.110 1.00 94.06 201 TYR A CA 1
ATOM 1589 C C . TYR A 1 201 ? -14.371 -14.874 1.296 1.00 94.06 201 TYR A C 1
ATOM 1591 O O . TYR A 1 201 ? -13.864 -15.315 0.262 1.00 94.06 201 TYR A O 1
ATOM 1599 N N . PRO A 1 202 ? -15.576 -15.310 1.714 1.00 91.12 202 PRO A N 1
ATOM 1600 C CA . PRO A 1 202 ? -16.337 -16.320 0.984 1.00 91.12 202 PRO A CA 1
ATOM 1601 C C . PRO A 1 202 ? -16.607 -15.919 -0.472 1.00 91.12 202 PRO A C 1
ATOM 1603 O O . PRO A 1 202 ? -17.064 -14.816 -0.743 1.00 91.12 202 PRO A O 1
ATOM 1606 N N . GLY A 1 203 ? -16.365 -16.840 -1.407 1.00 85.62 203 GLY A N 1
ATOM 1607 C CA . GLY A 1 203 ? -16.556 -16.598 -2.844 1.00 85.62 203 GLY A CA 1
ATOM 1608 C C . GLY A 1 203 ? -15.330 -16.029 -3.563 1.00 85.62 203 GLY A C 1
ATOM 1609 O O . GLY A 1 203 ? -15.326 -15.996 -4.791 1.00 85.62 203 GLY A O 1
ATOM 1610 N N . ILE A 1 204 ? -14.273 -15.668 -2.831 1.00 89.12 204 ILE A N 1
ATOM 1611 C CA . ILE A 1 204 ? -12.983 -15.248 -3.384 1.00 89.12 204 ILE A CA 1
ATOM 1612 C C . ILE A 1 204 ? -11.949 -16.323 -3.041 1.00 89.12 204 ILE A C 1
ATOM 1614 O O . ILE A 1 204 ? -11.835 -16.749 -1.894 1.00 89.12 204 ILE A O 1
ATOM 1618 N N . SER A 1 205 ? -11.218 -16.809 -4.046 1.00 83.31 205 SER A N 1
ATOM 1619 C CA . SER A 1 205 ? -10.215 -17.867 -3.854 1.00 83.31 205 SER A CA 1
ATOM 1620 C C . SER A 1 205 ? -8.965 -17.379 -3.127 1.00 83.31 205 SER A C 1
ATOM 1622 O O . SER A 1 205 ? -8.294 -18.161 -2.460 1.00 83.31 205 SER A O 1
ATOM 1624 N N . GLU A 1 206 ? -8.635 -16.101 -3.288 1.00 86.31 206 GLU A N 1
ATOM 1625 C CA . GLU A 1 206 ? -7.455 -15.477 -2.704 1.00 86.31 206 GLU A CA 1
ATOM 1626 C C . GLU A 1 206 ? -7.802 -14.781 -1.384 1.00 86.31 206 GLU A C 1
ATOM 1628 O O . GLU A 1 206 ? -8.821 -14.101 -1.264 1.00 86.31 206 GLU A O 1
ATOM 1633 N N . SER A 1 207 ? -6.939 -14.948 -0.383 1.00 91.25 207 SER A N 1
ATOM 1634 C CA . SER A 1 207 ? -7.036 -14.216 0.878 1.00 91.25 207 SER A CA 1
ATOM 1635 C C . SER A 1 207 ? -6.600 -12.763 0.707 1.00 91.25 207 SER A C 1
ATOM 1637 O O . SER A 1 207 ? -5.719 -12.477 -0.101 1.00 91.25 207 SER A O 1
ATOM 1639 N N . PHE A 1 208 ? -7.118 -11.882 1.553 1.00 94.00 208 PHE A N 1
ATOM 1640 C CA . PHE A 1 208 ? -6.694 -10.493 1.684 1.00 94.00 208 PHE A CA 1
ATOM 1641 C C . PHE A 1 208 ? -5.623 -10.409 2.782 1.00 94.00 208 PHE A C 1
ATOM 1643 O O . PHE A 1 208 ? -5.979 -10.445 3.966 1.00 94.00 208 PHE A O 1
ATOM 1650 N N . PRO A 1 209 ? -4.317 -10.364 2.456 1.00 92.94 209 PRO A N 1
ATOM 1651 C CA . PRO A 1 209 ? -3.275 -10.320 3.471 1.00 92.94 209 PRO A CA 1
ATOM 1652 C C . PRO A 1 209 ? -3.261 -8.965 4.180 1.00 92.94 209 PRO A C 1
ATOM 1654 O O . PRO A 1 209 ? -3.538 -7.922 3.579 1.00 92.94 209 PRO A O 1
ATOM 1657 N N . TYR A 1 210 ? -2.923 -8.985 5.468 1.00 93.31 210 TYR A N 1
ATOM 1658 C CA . TYR A 1 210 ? -2.753 -7.761 6.244 1.00 93.31 210 TYR A CA 1
ATOM 1659 C C . TYR A 1 210 ? -1.564 -6.953 5.709 1.00 93.31 210 TYR A C 1
ATOM 1661 O O . TYR A 1 210 ? -0.485 -7.491 5.456 1.00 93.31 210 TYR A O 1
ATOM 1669 N N . TRP A 1 211 ? -1.766 -5.649 5.550 1.00 88.56 211 TRP A N 1
ATOM 1670 C CA . TRP A 1 211 ? -0.793 -4.740 4.963 1.00 88.56 211 TRP A CA 1
ATOM 1671 C C . TRP A 1 211 ? -0.222 -3.767 5.992 1.00 88.56 211 TRP A C 1
ATOM 1673 O O . TRP A 1 211 ? 0.993 -3.699 6.164 1.00 88.56 211 TRP A O 1
ATOM 1683 N N . ASP A 1 212 ? -1.068 -3.000 6.674 1.00 88.88 212 ASP A N 1
ATOM 1684 C CA . ASP A 1 212 ? -0.627 -1.920 7.564 1.00 88.88 212 ASP A CA 1
ATOM 1685 C C . ASP A 1 212 ? -1.754 -1.488 8.513 1.00 88.88 212 ASP A C 1
ATOM 1687 O O . ASP A 1 212 ? -2.903 -1.884 8.328 1.00 88.88 212 ASP A O 1
ATOM 1691 N N . ALA A 1 213 ? -1.449 -0.644 9.497 1.00 89.75 213 ALA A N 1
ATOM 1692 C CA . ALA A 1 213 ? -2.425 -0.053 10.407 1.00 89.75 213 ALA A CA 1
ATOM 1693 C C . ALA A 1 213 ? -2.125 1.433 10.614 1.00 89.75 213 ALA A C 1
ATOM 1695 O O . ALA A 1 213 ? -0.979 1.811 10.853 1.00 89.75 213 ALA A O 1
ATOM 1696 N N . ARG A 1 214 ? -3.142 2.296 10.513 1.00 86.00 214 ARG A N 1
ATOM 1697 C CA . ARG A 1 214 ? -2.966 3.758 10.611 1.00 86.00 214 ARG A CA 1
ATOM 1698 C C . ARG A 1 214 ? -4.100 4.416 11.369 1.00 86.00 214 ARG A C 1
ATOM 1700 O O . ARG A 1 214 ? -5.143 3.816 11.598 1.00 86.00 214 ARG A O 1
ATOM 1707 N N . LEU A 1 215 ? -3.911 5.682 11.719 1.00 85.56 215 LEU A N 1
ATOM 1708 C CA . LEU A 1 215 ? -5.028 6.517 12.143 1.00 85.56 215 LEU A CA 1
ATOM 1709 C C . LEU A 1 215 ? -5.937 6.819 10.940 1.00 85.56 215 LEU A C 1
ATOM 1711 O O . LEU A 1 215 ? -5.415 7.044 9.843 1.00 85.56 215 LEU A O 1
ATOM 1715 N N . PRO A 1 216 ? -7.266 6.852 11.132 1.00 81.12 216 PRO A N 1
ATOM 1716 C CA . PRO A 1 216 ? -8.192 7.241 10.083 1.00 81.12 216 PRO A CA 1
ATOM 1717 C C . PRO A 1 216 ? -7.916 8.662 9.594 1.00 81.12 216 PRO A C 1
ATOM 1719 O O . PRO A 1 216 ? -7.624 9.566 10.380 1.00 81.12 216 PRO A O 1
ATOM 1722 N N . ASP A 1 217 ? -8.052 8.869 8.291 1.00 69.94 217 ASP A N 1
ATOM 1723 C CA . ASP A 1 217 ? -7.917 10.192 7.692 1.00 69.94 217 ASP A CA 1
ATOM 1724 C C . ASP A 1 217 ? -9.131 11.076 8.036 1.00 69.94 217 ASP A C 1
ATOM 1726 O O . ASP A 1 217 ? -10.286 10.705 7.799 1.00 69.94 217 ASP A O 1
ATOM 1730 N N . MET A 1 218 ? -8.869 12.278 8.560 1.00 64.56 218 MET A N 1
ATOM 1731 C CA . MET A 1 218 ? -9.905 13.260 8.900 1.00 64.56 218 MET A CA 1
ATOM 1732 C C . MET A 1 218 ? -10.692 13.751 7.677 1.00 64.56 218 MET A C 1
ATOM 1734 O O . MET A 1 218 ? -11.809 14.243 7.834 1.00 64.56 218 MET A O 1
ATOM 1738 N N . LEU A 1 219 ? -10.150 13.607 6.461 1.00 64.00 219 LEU A N 1
ATOM 1739 C CA . LEU A 1 219 ? -10.883 13.918 5.229 1.00 64.00 219 LEU A CA 1
ATOM 1740 C C . LEU A 1 219 ? -12.066 12.969 5.003 1.00 64.00 219 LEU A C 1
ATOM 1742 O O . LEU A 1 219 ? -13.086 13.377 4.449 1.00 64.00 219 LEU A O 1
ATOM 1746 N N . HIS A 1 220 ? -11.933 11.716 5.441 1.00 62.88 220 HIS A N 1
ATOM 1747 C CA . HIS A 1 220 ? -12.925 10.667 5.219 1.00 62.88 220 HIS A CA 1
ATOM 1748 C C . HIS A 1 220 ? -13.924 10.566 6.377 1.00 62.88 220 HIS A C 1
ATOM 1750 O O . HIS A 1 220 ? -15.091 10.241 6.154 1.00 62.88 220 HIS A O 1
ATOM 1756 N N . TYR A 1 221 ? -13.504 10.912 7.599 1.00 64.81 221 TYR A N 1
ATOM 1757 C CA . TYR A 1 221 ? -14.366 10.887 8.779 1.00 64.81 221 TYR A CA 1
ATOM 1758 C C . TYR A 1 221 ? -14.308 12.212 9.539 1.00 64.81 221 TYR A C 1
ATOM 1760 O O . TYR A 1 221 ? -13.365 12.496 10.272 1.00 64.81 221 TYR A O 1
ATOM 1768 N N . GLN A 1 222 ? -15.375 13.004 9.419 1.00 62.06 222 GLN A N 1
ATOM 1769 C CA . GLN A 1 222 ? -15.516 14.273 10.146 1.00 62.06 222 GLN A CA 1
ATOM 1770 C C . GLN A 1 222 ? -15.685 14.075 11.660 1.00 62.06 222 GLN A C 1
ATOM 1772 O O . GLN A 1 222 ? -15.345 14.955 12.448 1.00 62.06 222 GLN A O 1
ATOM 1777 N N . SER A 1 223 ? -16.221 12.924 12.075 1.00 69.19 223 SER A N 1
ATOM 1778 C CA . SER A 1 223 ? -16.355 12.549 13.479 1.00 69.19 223 SER A CA 1
ATOM 1779 C C . SER A 1 223 ? -16.143 11.052 13.648 1.00 69.19 223 SER A C 1
ATOM 1781 O O . SER A 1 223 ? -16.873 10.251 13.063 1.00 69.19 223 SER A O 1
ATOM 1783 N N . ILE A 1 224 ? -15.178 10.685 14.482 1.00 76.31 224 ILE A N 1
ATOM 1784 C CA . ILE A 1 224 ? -14.896 9.297 14.838 1.00 76.31 224 ILE A CA 1
ATOM 1785 C C . ILE A 1 224 ? -15.601 9.004 16.172 1.00 76.31 224 ILE A C 1
ATOM 1787 O O . ILE A 1 224 ? -15.341 9.703 17.156 1.00 76.31 224 ILE A O 1
ATOM 1791 N N . PRO A 1 225 ? -16.505 8.012 16.236 1.00 78.25 225 PRO A N 1
ATOM 1792 C CA . PRO A 1 225 ? -17.265 7.705 17.444 1.00 78.25 225 PRO A CA 1
ATOM 1793 C C . PRO A 1 225 ? -16.427 6.877 18.434 1.00 78.25 225 PRO A C 1
ATOM 1795 O O . PRO A 1 225 ? -16.683 5.692 18.635 1.00 78.25 225 PRO A O 1
ATOM 1798 N N . CYS A 1 226 ? -15.426 7.505 19.055 1.00 82.44 226 CYS A N 1
ATOM 1799 C CA . CYS A 1 226 ? -14.656 6.921 20.157 1.00 82.44 226 CYS A CA 1
ATOM 1800 C C . CYS A 1 226 ? -15.241 7.321 21.518 1.00 82.44 226 CYS A C 1
ATOM 1802 O O . CYS A 1 226 ? -15.542 8.495 21.760 1.00 82.44 226 CYS A O 1
ATOM 1804 N N . GLY A 1 227 ? -15.370 6.352 22.422 1.00 81.25 227 GLY A N 1
ATOM 1805 C CA . GLY A 1 227 ? -15.599 6.584 23.843 1.00 81.25 227 GLY A CA 1
ATOM 1806 C C . GLY A 1 227 ? -14.344 7.063 24.583 1.00 81.25 227 GLY A C 1
ATOM 1807 O O . GLY A 1 227 ? -13.270 7.236 24.009 1.00 81.25 227 GLY A O 1
ATOM 1808 N N . ILE A 1 228 ? -14.485 7.287 25.892 1.00 84.06 228 ILE A N 1
ATOM 1809 C CA . ILE A 1 228 ? -13.347 7.606 26.766 1.00 84.06 228 ILE A CA 1
ATOM 1810 C C . ILE A 1 228 ? -12.437 6.377 26.852 1.00 84.06 228 ILE A C 1
ATOM 1812 O O . ILE A 1 228 ? -12.915 5.294 27.181 1.00 84.06 228 ILE A O 1
ATOM 1816 N N . GLY A 1 229 ? -11.141 6.561 26.602 1.00 84.19 229 GLY A N 1
ATOM 1817 C CA . GLY A 1 229 ? -10.158 5.474 26.609 1.00 84.19 229 GLY A CA 1
ATOM 1818 C C . GLY A 1 229 ? -10.156 4.616 25.339 1.00 84.19 229 GLY A C 1
ATOM 1819 O O . GLY A 1 229 ? -9.554 3.543 25.342 1.00 84.19 229 GLY A O 1
ATOM 1820 N N . GLU A 1 230 ? -10.850 5.046 24.281 1.00 89.75 230 GLU A N 1
ATOM 1821 C CA . GLU A 1 230 ? -10.910 4.345 22.998 1.00 89.75 230 GLU A CA 1
ATOM 1822 C C . GLU A 1 230 ? -10.195 5.130 21.895 1.00 89.75 230 GLU A C 1
ATOM 1824 O O . GLU A 1 230 ? -10.268 6.360 21.809 1.00 89.75 230 GLU A O 1
ATOM 1829 N N . ILE A 1 231 ? -9.563 4.392 20.988 1.00 89.44 231 ILE A N 1
ATOM 1830 C CA . ILE A 1 231 ? -8.935 4.914 19.778 1.00 89.44 231 ILE A CA 1
ATOM 1831 C C . ILE A 1 231 ? -9.522 4.216 18.553 1.00 89.44 231 ILE A C 1
ATOM 1833 O O . ILE A 1 231 ? -9.945 3.064 18.624 1.00 89.44 231 ILE A O 1
ATOM 1837 N N . CYS A 1 232 ? -9.545 4.919 17.422 1.00 90.94 232 CYS A N 1
ATOM 1838 C CA . CYS A 1 232 ? -9.866 4.326 16.132 1.00 90.94 232 CYS A CA 1
ATOM 1839 C C . CYS A 1 232 ? -8.587 4.117 15.326 1.00 90.94 232 CYS A C 1
ATOM 1841 O O . CYS A 1 232 ? -7.781 5.040 15.201 1.00 90.94 232 CYS A O 1
ATOM 1843 N N . LEU A 1 233 ? -8.444 2.931 14.745 1.00 92.25 233 LEU A N 1
ATOM 1844 C CA . LEU A 1 233 ? -7.400 2.581 13.787 1.00 92.25 233 LEU A CA 1
ATOM 1845 C C . LEU A 1 233 ? -8.056 2.091 12.495 1.00 92.25 233 LEU A C 1
ATOM 1847 O O . LEU A 1 233 ? -9.118 1.486 12.532 1.00 92.25 233 LEU A O 1
ATOM 1851 N N . GLU A 1 234 ? -7.429 2.325 11.353 1.00 92.12 234 GLU A N 1
ATOM 1852 C CA . GLU A 1 234 ? -7.741 1.653 10.095 1.00 92.12 234 GLU A CA 1
ATOM 1853 C C . GLU A 1 234 ? -6.718 0.547 9.865 1.00 92.12 234 GLU A C 1
ATOM 1855 O O . GLU A 1 234 ? -5.522 0.820 9.760 1.00 92.12 234 GLU A O 1
ATOM 1860 N N . LEU A 1 235 ? -7.194 -0.693 9.767 1.00 94.88 235 LEU A N 1
ATOM 1861 C CA . LEU A 1 235 ? -6.396 -1.816 9.293 1.00 94.88 235 LEU A CA 1
ATOM 1862 C C . LEU A 1 235 ? -6.505 -1.894 7.772 1.00 94.88 235 LEU A C 1
ATOM 1864 O O . LEU A 1 235 ? -7.603 -1.849 7.218 1.00 94.88 235 LEU A O 1
ATOM 1868 N N . PHE A 1 236 ? -5.372 -2.013 7.098 1.00 92.31 236 PHE A N 1
ATOM 1869 C CA . PHE A 1 236 ? -5.286 -2.096 5.649 1.00 92.31 236 PHE A CA 1
ATOM 1870 C C . PHE A 1 236 ? -5.032 -3.536 5.241 1.00 92.31 236 PHE A C 1
ATOM 1872 O O . PHE A 1 236 ? -4.136 -4.192 5.772 1.00 92.31 236 PHE A O 1
ATOM 1879 N N . TYR A 1 237 ? -5.789 -3.994 4.255 1.00 93.81 237 TYR A N 1
ATOM 1880 C CA . TYR A 1 237 ? -5.637 -5.309 3.655 1.00 93.81 237 TYR A CA 1
ATOM 1881 C C . TYR A 1 237 ? -5.382 -5.165 2.165 1.00 93.81 237 TYR A C 1
ATOM 1883 O O . TYR A 1 237 ? -5.999 -4.326 1.514 1.00 93.81 237 TYR A O 1
ATOM 1891 N N . PHE A 1 238 ? -4.474 -5.968 1.622 1.00 90.56 238 PHE A N 1
ATOM 1892 C CA . PHE A 1 238 ? -4.182 -5.934 0.195 1.00 90.56 238 PHE A CA 1
ATOM 1893 C C . PHE A 1 238 ? -5.283 -6.649 -0.590 1.00 90.56 238 PHE A C 1
ATOM 1895 O O . PHE A 1 238 ? -5.561 -7.822 -0.345 1.00 90.56 238 PHE A O 1
ATOM 1902 N N . GLY A 1 239 ? -5.902 -5.954 -1.541 1.00 88.69 239 GLY A N 1
ATOM 1903 C CA . GLY A 1 239 ? -6.975 -6.498 -2.367 1.00 88.69 239 GLY A CA 1
ATOM 1904 C C . GLY A 1 239 ? -7.908 -5.424 -2.914 1.00 88.69 239 GLY A C 1
ATOM 1905 O O . GLY A 1 239 ? -7.892 -4.275 -2.479 1.00 88.69 239 GLY A O 1
ATOM 1906 N N . GLU A 1 240 ? -8.723 -5.805 -3.894 1.00 87.94 240 GLU A N 1
ATOM 1907 C CA . GLU A 1 240 ? -9.678 -4.894 -4.523 1.00 87.94 240 GLU A CA 1
ATOM 1908 C C . GLU A 1 240 ? -10.955 -4.775 -3.691 1.00 87.94 240 GLU A C 1
ATOM 1910 O O . GLU A 1 240 ? -11.597 -5.775 -3.365 1.00 87.94 240 GLU A O 1
ATOM 1915 N N . PHE A 1 241 ? -11.359 -3.540 -3.387 1.00 89.00 241 PHE A N 1
ATOM 1916 C CA . PHE A 1 241 ? -12.597 -3.276 -2.654 1.00 89.00 241 PHE A CA 1
ATOM 1917 C C . PHE A 1 241 ? -13.841 -3.748 -3.424 1.00 89.00 241 PHE A C 1
ATOM 1919 O O . PHE A 1 241 ? -14.776 -4.278 -2.830 1.00 89.00 241 PHE A O 1
ATOM 1926 N N . SER A 1 242 ? -13.825 -3.620 -4.754 1.00 89.50 242 SER A N 1
ATOM 1927 C CA . SER A 1 242 ? -14.896 -4.048 -5.668 1.00 89.50 242 SER A CA 1
ATOM 1928 C C . SER A 1 242 ? -15.184 -5.552 -5.633 1.00 89.50 242 SER A C 1
ATOM 1930 O O . SER A 1 242 ? -16.280 -5.963 -6.013 1.00 89.50 242 SER A O 1
ATOM 1932 N N . ALA A 1 243 ? -14.230 -6.372 -5.184 1.00 89.31 243 ALA A N 1
ATOM 1933 C CA . ALA A 1 243 ? -14.415 -7.813 -5.068 1.00 89.31 243 ALA A CA 1
ATOM 1934 C C . ALA A 1 243 ? -15.314 -8.196 -3.876 1.00 89.31 243 ALA A C 1
ATOM 1936 O O . ALA A 1 243 ? -15.880 -9.287 -3.861 1.00 89.31 243 ALA A O 1
ATOM 1937 N N . ILE A 1 244 ? -15.462 -7.311 -2.884 1.00 92.69 244 ILE A N 1
ATOM 1938 C CA . ILE A 1 244 ? -16.220 -7.558 -1.654 1.00 92.69 244 ILE A CA 1
ATOM 1939 C C . ILE A 1 244 ? -17.678 -7.137 -1.871 1.00 92.69 244 ILE A C 1
ATOM 1941 O O . ILE A 1 244 ? -18.003 -5.951 -1.906 1.00 92.69 244 ILE A O 1
ATOM 1945 N N . ASP A 1 245 ? -18.578 -8.114 -1.982 1.00 92.19 245 ASP A N 1
ATOM 1946 C CA . ASP A 1 245 ? -20.005 -7.877 -2.234 1.00 92.19 245 ASP A CA 1
ATOM 1947 C C . ASP A 1 245 ? -20.755 -7.351 -0.996 1.00 92.19 245 ASP A C 1
ATOM 1949 O O . ASP A 1 245 ? -21.694 -6.563 -1.118 1.00 92.19 245 ASP A O 1
ATOM 1953 N N . ALA A 1 246 ? -20.333 -7.752 0.206 1.00 93.56 246 ALA A N 1
ATOM 1954 C CA . ALA A 1 246 ? -20.902 -7.302 1.472 1.00 93.56 246 ALA A CA 1
ATOM 1955 C C . ALA A 1 246 ? -19.806 -6.825 2.451 1.00 93.56 246 ALA A C 1
ATOM 1957 O O . ALA A 1 246 ? -19.268 -7.643 3.212 1.00 93.56 246 ALA A O 1
ATOM 1958 N N . PRO A 1 247 ? -19.510 -5.508 2.494 1.00 93.06 247 PRO A N 1
ATOM 1959 C CA . PRO A 1 247 ? -18.487 -4.927 3.372 1.00 93.06 247 PRO A CA 1
ATOM 1960 C C . PRO A 1 247 ? -18.695 -5.234 4.865 1.00 93.06 247 PRO A C 1
ATOM 1962 O O . PRO A 1 247 ? -17.763 -5.615 5.564 1.00 93.06 247 PRO A O 1
ATOM 1965 N N . GLU A 1 248 ? -19.937 -5.191 5.349 1.00 94.12 248 GLU A N 1
ATOM 1966 C CA . GLU A 1 248 ? -20.302 -5.531 6.740 1.00 94.12 248 GLU A CA 1
ATOM 1967 C C . GLU A 1 248 ? -19.823 -6.940 7.150 1.00 94.12 248 GLU A C 1
ATOM 1969 O O . GLU A 1 248 ? -19.336 -7.165 8.262 1.00 94.12 248 GLU A O 1
ATOM 1974 N N . LYS A 1 249 ? -19.911 -7.912 6.226 1.00 94.81 249 LYS A N 1
ATOM 1975 C CA . LYS A 1 249 ? -19.430 -9.280 6.473 1.00 94.81 249 LYS A CA 1
ATOM 1976 C C . LYS A 1 249 ? -17.910 -9.322 6.565 1.00 94.81 249 LYS A C 1
ATOM 1978 O O . LYS A 1 249 ? -17.379 -10.068 7.379 1.00 94.81 249 LYS A O 1
ATOM 1983 N N . PHE A 1 250 ? -17.216 -8.530 5.750 1.00 96.25 250 PHE A N 1
ATOM 1984 C CA . PHE A 1 250 ? -15.760 -8.450 5.796 1.00 96.25 250 PHE A CA 1
ATOM 1985 C C . PHE A 1 250 ? -15.295 -7.852 7.130 1.00 96.25 250 PHE A C 1
ATOM 1987 O O . PHE A 1 250 ? -14.431 -8.433 7.780 1.00 96.25 250 PHE A O 1
ATOM 1994 N N . LEU A 1 251 ? -15.930 -6.773 7.606 1.00 96.00 251 LEU A N 1
ATOM 1995 C CA . LEU A 1 251 ? -15.668 -6.224 8.945 1.00 96.00 251 LEU A CA 1
ATOM 1996 C C . LEU A 1 251 ? -15.916 -7.252 10.053 1.00 96.00 251 LEU A C 1
ATOM 1998 O O . LEU A 1 251 ? -15.126 -7.341 10.987 1.00 96.00 251 LEU A O 1
ATOM 2002 N N . THR A 1 252 ? -16.966 -8.067 9.931 1.00 96.19 252 THR A N 1
ATOM 2003 C CA . THR A 1 252 ? -17.243 -9.151 10.888 1.00 96.19 252 THR A CA 1
ATOM 2004 C C . THR A 1 252 ? -16.110 -10.186 10.912 1.00 96.19 252 THR A C 1
ATOM 2006 O O . THR A 1 252 ? -15.705 -10.629 11.983 1.00 96.19 252 THR A O 1
ATOM 2009 N N . LEU A 1 253 ? -15.546 -10.541 9.751 1.00 96.94 253 LEU A N 1
ATOM 2010 C CA . LEU A 1 253 ? -14.389 -11.443 9.669 1.00 96.94 253 LEU A CA 1
ATOM 2011 C C . LEU A 1 253 ? -13.128 -10.818 10.280 1.00 96.94 253 LEU A C 1
ATOM 2013 O O . LEU A 1 253 ? -12.377 -11.509 10.964 1.00 96.94 253 LEU A O 1
ATOM 2017 N N . VAL A 1 254 ? -12.913 -9.514 10.081 1.00 96.88 254 VAL A N 1
ATOM 2018 C CA . VAL A 1 254 ? -11.817 -8.772 10.727 1.00 96.88 254 VAL A CA 1
ATOM 2019 C C . VAL A 1 254 ? -11.978 -8.793 12.249 1.00 96.88 254 VAL A C 1
ATOM 2021 O O . VAL A 1 254 ? -11.030 -9.127 12.957 1.00 96.88 254 VAL A O 1
ATOM 2024 N N . GLN A 1 255 ? -13.179 -8.507 12.763 1.00 96.94 255 GLN A N 1
ATOM 2025 C CA . GLN A 1 255 ? -13.479 -8.588 14.197 1.00 96.94 255 GLN A CA 1
ATOM 2026 C C . GLN A 1 255 ? -13.210 -9.990 14.751 1.00 96.94 255 GLN A C 1
ATOM 2028 O O . GLN A 1 255 ? -12.550 -10.129 15.778 1.00 96.94 255 GLN A O 1
ATOM 2033 N N . GLN A 1 256 ? -13.688 -11.029 14.059 1.00 96.38 256 GLN A N 1
ATOM 2034 C CA . GLN A 1 256 ? -13.482 -12.417 14.463 1.00 96.38 256 GLN A CA 1
ATOM 2035 C C . GLN A 1 256 ? -11.993 -12.779 14.488 1.00 96.38 256 GLN A C 1
ATOM 2037 O O . GLN A 1 256 ? -11.528 -13.373 15.456 1.00 96.38 256 GLN A O 1
ATOM 2042 N N . SER A 1 257 ? -11.230 -12.366 13.473 1.00 96.62 257 SER A N 1
ATOM 2043 C CA . SER A 1 257 ? -9.784 -12.591 13.411 1.00 96.62 257 SER A CA 1
ATOM 2044 C C . SER A 1 257 ? -9.050 -11.944 14.591 1.00 96.62 257 SER A C 1
ATOM 2046 O O . SER A 1 257 ? -8.231 -12.596 15.236 1.00 96.62 257 SER A O 1
ATOM 2048 N N . LEU A 1 258 ? -9.377 -10.694 14.937 1.00 96.62 258 LEU A N 1
ATOM 2049 C CA . LEU A 1 258 ? -8.775 -9.997 16.081 1.00 96.62 258 LEU A CA 1
ATOM 2050 C C . LEU A 1 258 ? -9.167 -10.631 17.422 1.00 96.62 258 LEU A C 1
ATOM 2052 O O . LEU A 1 258 ? -8.330 -10.748 18.321 1.00 96.62 258 LEU A O 1
ATOM 2056 N N . LEU A 1 259 ? -10.409 -11.097 17.548 1.00 96.00 259 LEU A N 1
ATOM 2057 C CA . LEU A 1 259 ? -10.869 -11.799 18.741 1.00 96.00 259 LEU A CA 1
ATOM 2058 C C . LEU A 1 259 ? -10.158 -13.147 18.914 1.00 96.00 259 LEU A C 1
ATOM 2060 O O . LEU A 1 259 ? -9.706 -13.466 20.008 1.00 96.00 259 LEU A O 1
ATOM 2064 N N . GLU A 1 260 ? -10.031 -13.937 17.850 1.00 95.62 260 GLU A N 1
ATOM 2065 C CA . GLU A 1 260 ? -9.421 -15.269 17.904 1.00 95.62 260 GLU A CA 1
ATOM 2066 C C . GLU A 1 260 ? -7.898 -15.216 18.079 1.00 95.62 260 GLU A C 1
ATOM 2068 O O . GLU A 1 260 ? -7.333 -16.019 18.823 1.00 95.62 260 GLU A O 1
ATOM 2073 N N . LEU A 1 261 ? -7.223 -14.280 17.405 1.00 94.31 261 LEU A N 1
ATOM 2074 C CA . LEU A 1 261 ? -5.759 -14.204 17.393 1.00 94.31 261 LEU A CA 1
ATOM 2075 C C . LEU A 1 261 ? -5.183 -13.373 18.538 1.00 94.31 261 LEU A C 1
ATOM 2077 O O . LEU A 1 261 ? -4.054 -13.644 18.957 1.00 94.31 261 LEU A O 1
ATOM 2081 N N . CYS A 1 262 ? -5.926 -12.371 19.009 1.00 93.06 262 CYS A N 1
ATOM 2082 C CA . CYS A 1 262 ? -5.457 -11.415 20.011 1.00 93.06 262 CYS A CA 1
ATOM 2083 C C . CYS A 1 262 ? -6.359 -11.339 21.251 1.00 93.06 262 CYS A C 1
ATOM 2085 O O . CYS A 1 262 ? -5.993 -10.673 22.210 1.00 93.06 262 CYS A O 1
ATOM 2087 N N . GLY A 1 263 ? -7.531 -11.984 21.264 1.00 93.12 263 GLY A N 1
ATOM 2088 C CA . GLY A 1 263 ? -8.489 -11.859 22.370 1.00 93.12 263 GLY A CA 1
ATOM 2089 C C . GLY A 1 263 ? -9.217 -10.511 22.416 1.00 93.12 263 GLY A C 1
ATOM 2090 O O . GLY A 1 263 ? -9.861 -10.204 23.417 1.00 93.12 263 GLY A O 1
ATOM 2091 N N . MET A 1 264 ? -9.127 -9.703 21.355 1.00 93.75 264 MET A N 1
ATOM 2092 C CA . MET A 1 264 ? -9.600 -8.318 21.340 1.00 93.75 264 MET A CA 1
ATOM 2093 C C . MET A 1 264 ? -11.015 -8.212 20.778 1.00 93.75 264 MET A C 1
ATOM 2095 O O . MET A 1 264 ? -11.280 -8.609 19.644 1.00 93.75 264 MET A O 1
ATOM 2099 N N . ASN A 1 265 ? -11.923 -7.616 21.550 1.00 91.69 265 ASN A N 1
ATOM 2100 C CA . ASN A 1 265 ? -13.281 -7.333 21.098 1.00 91.69 265 ASN A CA 1
ATOM 2101 C C . ASN A 1 265 ? -13.379 -5.891 20.587 1.00 91.69 265 ASN A C 1
ATOM 2103 O O . ASN A 1 265 ? -13.517 -4.951 21.371 1.00 91.69 265 ASN A O 1
ATOM 2107 N N . VAL A 1 266 ? -13.287 -5.723 19.269 1.00 93.75 266 VAL A N 1
ATOM 2108 C CA . VAL A 1 266 ? -13.280 -4.407 18.619 1.00 93.75 266 VAL A CA 1
ATOM 2109 C C . VAL A 1 266 ? -14.655 -4.045 18.059 1.00 93.75 266 VAL A C 1
ATOM 2111 O O . VAL A 1 266 ? -15.436 -4.906 17.660 1.00 93.75 266 VAL A O 1
ATOM 2114 N N . LYS A 1 267 ? -14.946 -2.746 17.977 1.00 93.94 267 LYS A N 1
ATOM 2115 C CA . LYS A 1 267 ? -16.136 -2.206 17.302 1.00 93.94 267 LYS A CA 1
ATOM 2116 C C . LYS A 1 267 ? -15.754 -1.746 15.898 1.00 93.94 267 LYS A C 1
ATOM 2118 O O . LYS A 1 267 ? -14.656 -1.247 15.699 1.00 93.94 267 LYS A O 1
ATOM 2123 N N . THR A 1 268 ? -16.671 -1.808 14.939 1.00 92.06 268 THR A N 1
ATOM 2124 C CA . THR A 1 268 ? -16.462 -1.254 13.584 1.00 92.06 268 THR A CA 1
ATOM 2125 C C . THR A 1 268 ? -17.577 -0.260 13.245 1.00 92.06 268 THR A C 1
ATOM 2127 O O . THR A 1 268 ? -18.474 -0.571 12.465 1.00 92.06 268 THR A O 1
ATOM 2130 N N . PRO A 1 269 ? -17.599 0.921 13.888 1.00 86.06 269 PRO A N 1
ATOM 2131 C CA . PRO A 1 269 ? -18.708 1.868 13.754 1.00 86.06 269 PRO A CA 1
ATOM 2132 C C . PRO A 1 269 ? -18.669 2.689 12.456 1.00 86.06 269 PRO A C 1
ATOM 2134 O O . PRO A 1 269 ? -19.581 3.473 12.202 1.00 86.06 269 PRO A O 1
ATOM 2137 N N . LEU A 1 270 ? -17.603 2.556 11.667 1.00 87.56 270 LEU A N 1
ATOM 2138 C CA . LEU A 1 270 ? -17.380 3.283 10.424 1.00 87.56 270 LEU A CA 1
ATOM 2139 C C . LEU A 1 270 ? -17.385 2.297 9.242 1.00 87.56 270 LEU A C 1
ATOM 2141 O O . LEU A 1 270 ? -16.980 1.145 9.414 1.00 87.56 270 LEU A O 1
ATOM 2145 N N . PRO A 1 271 ? -17.841 2.722 8.050 1.00 89.56 271 PRO A N 1
ATOM 2146 C CA . PRO A 1 271 ? -17.842 1.864 6.873 1.00 89.56 271 PRO A CA 1
ATOM 2147 C C . PRO A 1 271 ? -16.418 1.604 6.375 1.00 89.56 271 PRO A C 1
ATOM 2149 O O . PRO A 1 271 ? -15.527 2.437 6.530 1.00 89.56 271 PRO A O 1
ATOM 2152 N N . MET A 1 272 ? -16.218 0.463 5.715 1.00 91.62 272 MET A N 1
ATOM 2153 C CA . MET A 1 272 ? -14.997 0.217 4.946 1.00 91.62 272 MET A CA 1
ATOM 2154 C C . MET A 1 272 ? -14.904 1.160 3.749 1.00 91.62 272 MET A C 1
ATOM 2156 O O . MET A 1 272 ? -15.920 1.619 3.220 1.00 91.62 272 MET A O 1
ATOM 2160 N N . ARG A 1 273 ? -13.682 1.369 3.266 1.00 88.69 273 ARG A N 1
ATOM 2161 C CA . ARG A 1 273 ? -13.427 2.140 2.049 1.00 88.69 273 ARG A CA 1
ATOM 2162 C C . ARG A 1 273 ? -12.289 1.549 1.235 1.00 88.69 273 ARG A C 1
ATOM 2164 O O . ARG A 1 273 ? -11.406 0.868 1.762 1.00 88.69 273 ARG A O 1
ATOM 2171 N N . GLU A 1 274 ? -12.291 1.888 -0.044 1.00 86.00 274 GLU A N 1
ATOM 2172 C CA . GLU A 1 274 ? -11.124 1.724 -0.895 1.00 86.00 274 GLU A CA 1
ATOM 2173 C C . GLU A 1 274 ? -9.982 2.621 -0.396 1.00 86.00 274 GLU A C 1
ATOM 2175 O O . GLU A 1 274 ? -10.178 3.748 0.081 1.00 86.00 274 GLU A O 1
ATOM 2180 N N . ALA A 1 275 ? -8.774 2.081 -0.449 1.00 78.75 275 ALA A N 1
ATOM 2181 C CA . ALA A 1 275 ? -7.561 2.728 -0.009 1.00 78.75 275 ALA A CA 1
ATOM 2182 C C . ALA A 1 275 ? -6.387 2.345 -0.913 1.00 78.75 275 ALA A C 1
ATOM 2184 O O . ALA A 1 275 ? -6.467 1.451 -1.750 1.00 78.75 275 ALA A O 1
ATOM 2185 N N . GLY A 1 276 ? -5.263 3.020 -0.680 1.00 66.69 276 GLY A N 1
ATOM 2186 C CA . GLY A 1 276 ? -4.054 2.836 -1.468 1.00 66.69 276 GLY A CA 1
ATOM 2187 C C . GLY A 1 276 ? -4.064 3.705 -2.724 1.00 66.69 276 GLY A C 1
ATOM 2188 O O . GLY A 1 276 ? -5.024 3.753 -3.480 1.00 66.69 276 GLY A O 1
ATOM 2189 N N . CYS A 1 277 ? -2.985 4.461 -2.908 1.00 61.16 277 CYS A N 1
ATOM 2190 C CA . CYS A 1 277 ? -2.773 5.291 -4.095 1.00 61.16 277 CYS A CA 1
ATOM 2191 C C . CYS A 1 277 ? -2.024 4.545 -5.209 1.00 61.16 277 CYS A C 1
ATOM 2193 O O . CYS A 1 277 ? -2.093 4.948 -6.366 1.00 61.16 277 CYS A O 1
ATOM 2195 N N . ILE A 1 278 ? -1.286 3.495 -4.841 1.00 64.31 278 ILE A N 1
ATOM 2196 C CA . ILE A 1 278 ? -0.400 2.720 -5.718 1.00 64.31 278 ILE A CA 1
ATOM 2197 C C . ILE A 1 278 ? -0.912 1.285 -5.825 1.00 64.31 278 ILE A C 1
ATOM 2199 O O . ILE A 1 278 ? -1.126 0.775 -6.919 1.00 64.31 278 ILE A O 1
ATOM 2203 N N . TYR A 1 279 ? -1.137 0.650 -4.676 1.00 74.88 279 TYR A N 1
ATOM 2204 C CA . TYR A 1 279 ? -1.650 -0.711 -4.591 1.00 74.88 279 TYR A CA 1
ATOM 2205 C C . TYR A 1 279 ? -3.122 -0.717 -4.184 1.00 74.88 279 TYR A C 1
ATOM 2207 O O . TYR A 1 279 ? -3.520 0.158 -3.411 1.00 74.88 279 TYR A O 1
ATOM 2215 N N . PRO A 1 280 ? -3.909 -1.710 -4.637 1.00 80.00 280 PRO A N 1
ATOM 2216 C CA . PRO A 1 280 ? -5.285 -1.864 -4.195 1.00 80.00 280 PRO A CA 1
ATOM 2217 C C . PRO A 1 280 ? -5.290 -2.287 -2.726 1.00 80.00 280 PRO A C 1
ATOM 2219 O O . PRO A 1 280 ? -4.828 -3.377 -2.377 1.00 80.00 280 PRO A O 1
ATOM 2222 N N . LEU A 1 281 ? -5.775 -1.403 -1.858 1.00 88.00 281 LEU A N 1
ATOM 2223 C CA . LEU A 1 281 ? -5.935 -1.678 -0.440 1.00 88.00 281 LEU A CA 1
ATOM 2224 C C . LEU A 1 281 ? -7.394 -1.483 -0.030 1.00 88.00 281 LEU A C 1
ATOM 2226 O O . LEU A 1 281 ? -8.120 -0.634 -0.542 1.00 88.00 281 LEU A O 1
ATOM 2230 N N . VAL A 1 282 ? -7.799 -2.231 0.982 1.00 91.94 282 VAL A N 1
ATOM 2231 C CA . VAL A 1 282 ? -9.085 -2.085 1.653 1.00 91.94 282 VAL A CA 1
ATOM 2232 C C . VAL A 1 282 ? -8.824 -1.583 3.064 1.00 91.94 282 VAL A C 1
ATOM 2234 O O . VAL A 1 282 ? -8.119 -2.242 3.828 1.00 91.94 282 VAL A O 1
ATOM 2237 N N . ALA A 1 283 ? -9.377 -0.422 3.415 1.00 92.06 283 ALA A N 1
ATOM 2238 C CA . ALA A 1 283 ? -9.283 0.129 4.763 1.00 92.06 283 ALA A CA 1
ATOM 2239 C C . ALA A 1 283 ? -10.485 -0.306 5.610 1.00 92.06 283 ALA A C 1
ATOM 2241 O O . ALA A 1 283 ? -11.643 -0.077 5.248 1.00 92.06 283 ALA A O 1
ATOM 2242 N N . CYS A 1 284 ? -10.185 -0.920 6.751 1.00 95.25 284 CYS A N 1
ATOM 2243 C CA . CYS A 1 284 ? -11.138 -1.456 7.714 1.00 95.25 284 CYS A CA 1
ATOM 2244 C C . CYS A 1 284 ? -11.003 -0.699 9.044 1.00 95.25 284 CYS A C 1
ATOM 2246 O O . CYS A 1 284 ? -10.085 -0.991 9.817 1.00 95.25 284 CYS A O 1
ATOM 2248 N N . PRO A 1 285 ? -11.874 0.281 9.324 1.00 93.62 285 PRO A N 1
ATOM 2249 C CA . PRO A 1 285 ? -11.829 1.024 10.577 1.00 93.62 285 PRO A CA 1
ATOM 2250 C C . PRO A 1 285 ? -12.321 0.174 11.758 1.00 93.62 285 PRO A C 1
ATOM 2252 O O . PRO A 1 285 ? -13.418 -0.387 11.737 1.00 93.62 285 PRO A O 1
ATOM 2255 N N . ILE A 1 286 ? -11.517 0.132 12.817 1.00 95.50 286 ILE A N 1
ATOM 2256 C CA . ILE A 1 286 ? -11.792 -0.524 14.094 1.00 95.50 286 ILE A CA 1
ATOM 2257 C C . ILE A 1 286 ? -11.662 0.484 15.239 1.00 95.50 286 ILE A C 1
ATOM 2259 O O . ILE A 1 286 ? -10.801 1.360 15.215 1.00 95.50 286 ILE A O 1
ATOM 2263 N N . VAL A 1 287 ? -12.498 0.344 16.261 1.00 94.50 287 VAL A N 1
ATOM 2264 C CA . VAL A 1 287 ? -12.426 1.083 17.524 1.00 94.50 287 VAL A CA 1
ATOM 2265 C C . VAL A 1 287 ? -12.193 0.086 18.648 1.00 94.50 287 VAL A C 1
ATOM 2267 O O . VAL A 1 287 ? -12.927 -0.895 18.782 1.00 94.50 287 VAL A O 1
ATOM 2270 N N . LEU A 1 288 ? -11.163 0.341 19.443 1.00 95.19 288 LEU A N 1
ATOM 2271 C CA . LEU A 1 288 ? -10.696 -0.522 20.523 1.00 95.19 288 LEU A CA 1
ATOM 2272 C C . LEU A 1 288 ? -10.136 0.319 21.674 1.00 95.19 288 LEU A C 1
ATOM 2274 O O . LEU A 1 288 ? -9.928 1.527 21.521 1.00 95.19 288 LEU A O 1
ATOM 2278 N N . SER A 1 289 ? -9.924 -0.304 22.833 1.00 93.81 289 SER A N 1
ATOM 2279 C CA . SER A 1 289 ? -9.341 0.395 23.979 1.00 93.81 289 SER A CA 1
ATOM 2280 C C . SER A 1 289 ? -7.887 0.795 23.702 1.00 93.81 289 SER A C 1
ATOM 2282 O O . SER A 1 289 ? -7.203 0.170 22.891 1.00 93.81 289 SER A O 1
ATOM 2284 N N . GLU A 1 290 ? -7.387 1.826 24.384 1.00 91.56 290 GLU A N 1
ATOM 2285 C CA . GLU A 1 290 ? -5.972 2.221 24.292 1.00 91.56 290 GLU A CA 1
ATOM 2286 C C . GLU A 1 290 ? -5.011 1.065 24.609 1.00 91.56 290 GLU A C 1
ATOM 2288 O O . GLU A 1 290 ? -3.964 0.942 23.973 1.00 91.56 290 GLU A O 1
ATOM 2293 N N . LEU A 1 291 ? -5.374 0.219 25.580 1.00 90.94 291 LEU A N 1
ATOM 2294 C CA . LEU A 1 291 ? -4.574 -0.934 25.990 1.00 90.94 291 LEU A CA 1
ATOM 2295 C C . LEU A 1 291 ? -4.524 -1.985 24.876 1.00 90.94 291 LEU A C 1
ATOM 2297 O O . LEU A 1 291 ? -3.436 -2.382 24.466 1.00 90.94 291 LEU A O 1
ATOM 2301 N N . ASP A 1 292 ? -5.685 -2.353 24.331 1.00 93.88 292 ASP A N 1
ATOM 2302 C CA . ASP A 1 292 ? -5.765 -3.311 23.225 1.00 93.88 292 ASP A CA 1
ATOM 2303 C C . ASP A 1 292 ? -5.040 -2.772 21.986 1.00 93.88 292 ASP A C 1
ATOM 2305 O O . ASP A 1 292 ? -4.383 -3.520 21.272 1.00 93.88 292 ASP A O 1
ATOM 2309 N N . ALA A 1 293 ? -5.103 -1.460 21.735 1.00 91.94 293 ALA A N 1
ATOM 2310 C CA . ALA A 1 293 ? -4.389 -0.834 20.627 1.00 91.94 293 ALA A CA 1
ATOM 2311 C C . ALA A 1 293 ? -2.863 -0.905 20.791 1.00 91.94 293 ALA A C 1
ATOM 2313 O O . ALA A 1 293 ? -2.154 -1.094 19.801 1.00 91.94 293 ALA A O 1
ATOM 2314 N N . MET A 1 294 ? -2.351 -0.773 22.019 1.00 91.56 294 MET A N 1
ATOM 2315 C CA . MET A 1 294 ? -0.926 -0.963 22.309 1.00 91.56 294 MET A CA 1
ATOM 2316 C C . MET A 1 294 ? -0.498 -2.415 22.080 1.00 91.56 294 MET A C 1
ATOM 2318 O O . MET A 1 294 ? 0.508 -2.654 21.413 1.00 91.56 294 MET A O 1
ATOM 2322 N N . GLU A 1 295 ? -1.267 -3.377 22.590 1.00 92.44 295 GLU A N 1
ATOM 2323 C CA . GLU A 1 295 ? -0.997 -4.809 22.407 1.00 92.44 295 GLU A CA 1
ATOM 2324 C C . GLU A 1 295 ? -1.097 -5.230 20.936 1.00 92.44 295 GLU A C 1
ATOM 2326 O O . GLU A 1 295 ? -0.286 -6.018 20.442 1.00 92.44 295 GLU A O 1
ATOM 2331 N N . LEU A 1 296 ? -2.063 -4.671 20.203 1.00 93.88 296 LEU A N 1
ATOM 2332 C CA . LEU A 1 296 ? -2.227 -4.915 18.777 1.00 93.88 296 LEU A CA 1
ATOM 2333 C C . LEU A 1 296 ? -1.031 -4.358 18.003 1.00 93.88 296 LEU A C 1
ATOM 2335 O O . LEU A 1 296 ? -0.485 -5.048 17.147 1.00 93.88 296 LEU A O 1
ATOM 2339 N N . GLY A 1 297 ? -0.580 -3.149 18.340 1.00 90.56 297 GLY A N 1
ATOM 2340 C CA . GLY A 1 297 ? 0.629 -2.555 17.776 1.00 90.56 297 GLY A CA 1
ATOM 2341 C C . GLY A 1 297 ? 1.869 -3.427 17.983 1.00 90.56 297 GLY A C 1
ATOM 2342 O O . GLY A 1 297 ? 2.551 -3.752 17.012 1.00 90.56 297 GLY A O 1
ATOM 2343 N N . ASP A 1 298 ? 2.113 -3.884 19.215 1.00 90.00 298 ASP A N 1
ATOM 2344 C CA . ASP A 1 298 ? 3.229 -4.790 19.538 1.00 90.00 298 ASP A CA 1
ATOM 2345 C C . ASP A 1 298 ? 3.074 -6.183 18.909 1.00 90.00 298 ASP A C 1
ATOM 2347 O O . ASP A 1 298 ? 4.047 -6.910 18.725 1.00 90.00 298 ASP A O 1
ATOM 2351 N N . THR A 1 299 ? 1.859 -6.583 18.537 1.00 92.06 299 THR A N 1
ATOM 2352 C CA . THR A 1 299 ? 1.625 -7.828 17.798 1.00 92.06 299 THR A CA 1
ATOM 2353 C C . THR A 1 299 ? 1.931 -7.669 16.309 1.00 92.06 299 THR A C 1
ATOM 2355 O O . THR A 1 299 ? 2.504 -8.574 15.698 1.00 92.06 299 THR A O 1
ATOM 2358 N N . LEU A 1 300 ? 1.544 -6.535 15.722 1.00 91.50 300 LEU A N 1
ATOM 2359 C CA . LEU A 1 300 ? 1.613 -6.284 14.283 1.00 91.50 300 LEU A CA 1
ATO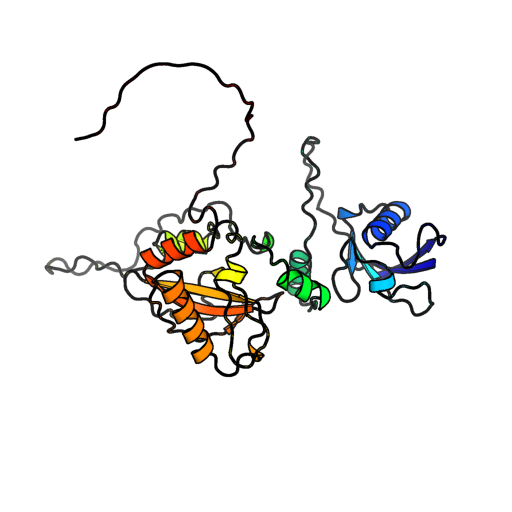M 2360 C C . LEU A 1 300 ? 2.984 -5.781 13.822 1.00 91.50 300 LEU A C 1
ATOM 2362 O O . LEU A 1 300 ? 3.361 -6.051 12.678 1.00 91.50 300 LEU A O 1
ATOM 2366 N N . PHE A 1 301 ? 3.737 -5.092 14.681 1.00 90.44 301 PHE A N 1
ATOM 2367 C CA . PHE A 1 301 ? 4.996 -4.457 14.306 1.00 90.44 301 PHE A CA 1
ATOM 2368 C C . PHE A 1 301 ? 6.156 -4.788 15.254 1.00 90.44 301 PHE A C 1
ATOM 2370 O O . PHE A 1 301 ? 5.983 -5.074 16.439 1.00 90.44 301 PHE A O 1
ATOM 2377 N N . ASP A 1 302 ? 7.365 -4.761 14.706 1.00 85.38 302 ASP A N 1
ATOM 2378 C CA . ASP A 1 302 ? 8.610 -4.896 15.450 1.00 85.38 302 ASP A CA 1
ATOM 2379 C C . ASP A 1 302 ? 9.024 -3.534 16.022 1.00 85.38 302 ASP A C 1
ATOM 2381 O O . ASP A 1 302 ? 8.929 -2.512 15.347 1.00 85.38 302 ASP A O 1
ATOM 2385 N N . ASP A 1 303 ? 9.486 -3.529 17.276 1.00 80.75 303 ASP A N 1
ATOM 2386 C CA . ASP A 1 303 ? 9.892 -2.325 18.017 1.00 80.75 303 ASP A CA 1
ATOM 2387 C C . ASP A 1 303 ? 8.788 -1.257 18.176 1.00 80.75 303 ASP A C 1
ATOM 2389 O O . ASP A 1 303 ? 9.075 -0.071 18.361 1.00 80.75 303 ASP A O 1
ATOM 2393 N N . PHE A 1 304 ? 7.516 -1.678 18.183 1.00 83.69 304 PHE A N 1
ATOM 2394 C CA . PHE A 1 304 ? 6.364 -0.792 18.351 1.00 83.69 304 PHE A CA 1
ATOM 2395 C C . PHE A 1 304 ? 6.506 0.118 19.583 1.00 83.69 304 PHE A C 1
ATOM 2397 O O . PHE A 1 304 ? 6.637 -0.341 20.720 1.00 83.69 304 PHE A O 1
ATOM 2404 N N . GLY A 1 305 ? 6.497 1.435 19.361 1.00 70.69 305 GLY A N 1
ATOM 2405 C CA . GLY A 1 305 ? 6.593 2.425 20.436 1.00 70.69 305 GLY A CA 1
ATOM 2406 C C . GLY A 1 305 ? 7.980 2.579 21.066 1.00 70.69 305 GLY A C 1
ATOM 2407 O O . GLY A 1 305 ? 8.127 3.358 22.013 1.00 70.69 305 GLY A O 1
ATOM 2408 N N . ARG A 1 306 ? 9.008 1.894 20.551 1.00 73.38 306 ARG A N 1
ATOM 2409 C CA . ARG A 1 306 ? 10.395 2.106 20.973 1.00 73.38 306 ARG A CA 1
ATOM 2410 C C . ARG A 1 306 ? 10.995 3.286 20.217 1.00 73.38 306 ARG A C 1
ATOM 2412 O O . ARG A 1 306 ? 10.816 3.456 19.016 1.00 73.38 306 ARG A O 1
ATOM 2419 N N . VAL A 1 307 ? 11.732 4.127 20.936 1.00 57.25 307 VAL A N 1
ATOM 2420 C CA . VAL A 1 307 ? 12.519 5.193 20.312 1.00 57.25 307 VAL A CA 1
ATOM 2421 C C . VAL A 1 307 ? 13.755 4.537 19.709 1.00 57.25 307 VAL A C 1
ATOM 2423 O O . VAL A 1 307 ? 14.607 4.058 20.456 1.00 57.25 307 VAL A O 1
ATOM 2426 N N . ASN A 1 308 ? 13.865 4.528 18.380 1.00 47.94 308 ASN A N 1
ATOM 2427 C CA . ASN A 1 308 ? 15.120 4.211 17.706 1.00 47.94 308 ASN A CA 1
ATOM 2428 C C . ASN A 1 308 ? 16.168 5.253 18.119 1.00 47.94 308 ASN A C 1
ATOM 2430 O O . ASN A 1 308 ? 16.307 6.303 17.497 1.00 47.94 308 ASN A O 1
ATOM 2434 N N . THR A 1 309 ? 16.917 4.994 19.189 1.00 36.78 309 THR A N 1
ATOM 2435 C CA . THR A 1 309 ? 18.261 5.558 19.299 1.00 36.78 309 THR A CA 1
ATOM 2436 C C . THR A 1 309 ? 19.055 4.983 18.133 1.00 36.78 309 THR A C 1
ATOM 2438 O O . THR A 1 309 ? 19.110 3.753 18.039 1.00 36.78 309 THR A O 1
ATOM 2441 N N . PRO A 1 310 ? 19.659 5.803 17.254 1.00 33.88 310 PRO A N 1
ATOM 2442 C CA . PRO A 1 310 ? 20.534 5.276 16.223 1.00 33.88 310 PRO A CA 1
ATOM 2443 C C . PRO A 1 310 ? 21.621 4.473 16.933 1.00 33.88 310 PRO A C 1
ATOM 2445 O O . PRO A 1 310 ? 22.419 5.019 17.700 1.00 33.88 310 PRO A O 1
ATOM 2448 N N . THR A 1 311 ? 21.614 3.156 16.752 1.00 32.97 311 THR A N 1
ATOM 2449 C CA . THR A 1 311 ? 22.702 2.297 17.197 1.00 32.97 311 THR A CA 1
ATOM 2450 C C . THR A 1 311 ? 23.922 2.676 16.379 1.00 32.97 311 THR A C 1
ATOM 2452 O O . THR A 1 311 ? 24.129 2.165 15.283 1.00 32.97 311 THR A O 1
ATOM 2455 N N . ASN A 1 312 ? 24.728 3.591 16.918 1.00 30.03 312 ASN A N 1
ATOM 2456 C CA . ASN A 1 312 ? 26.117 3.747 16.528 1.00 30.03 312 ASN A CA 1
ATOM 2457 C C . ASN A 1 312 ? 26.747 2.355 16.545 1.00 30.03 312 ASN A C 1
ATOM 2459 O O . ASN A 1 312 ? 26.869 1.735 17.606 1.00 30.03 312 ASN A O 1
ATOM 2463 N N . GLY A 1 313 ? 27.116 1.865 15.364 1.00 35.84 313 GLY A N 1
ATOM 2464 C CA . GLY A 1 313 ? 27.884 0.645 15.211 1.00 35.84 313 GLY A CA 1
ATOM 2465 C C . GLY A 1 313 ? 29.136 0.726 16.073 1.00 35.84 313 GLY A C 1
ATOM 2466 O O . GLY A 1 313 ? 30.058 1.485 15.788 1.00 35.84 313 GLY A O 1
ATOM 2467 N N . LYS A 1 314 ? 29.166 -0.055 17.152 1.00 33.41 314 LYS A N 1
ATOM 2468 C CA . LYS A 1 314 ? 30.395 -0.402 17.860 1.00 33.41 314 LYS A CA 1
ATOM 2469 C C . LYS A 1 314 ? 30.361 -1.882 18.210 1.00 33.41 314 LYS A C 1
ATOM 2471 O O . LYS A 1 314 ? 29.656 -2.308 19.117 1.00 33.41 314 LYS A O 1
ATOM 2476 N N . ASN A 1 315 ? 31.145 -2.628 17.437 1.00 32.94 315 ASN A N 1
ATOM 2477 C CA . ASN A 1 315 ? 31.892 -3.824 17.810 1.00 32.94 315 ASN A CA 1
ATOM 2478 C C . ASN A 1 315 ? 31.194 -4.801 18.763 1.00 32.94 315 ASN A C 1
ATOM 2480 O O . ASN A 1 315 ? 31.384 -4.758 19.977 1.00 32.94 315 ASN A O 1
ATOM 2484 N N . ARG A 1 316 ? 30.522 -5.802 18.189 1.00 30.22 316 ARG A N 1
ATOM 2485 C CA . ARG A 1 316 ? 30.416 -7.118 18.829 1.00 30.22 316 ARG A CA 1
ATOM 2486 C C . ARG A 1 316 ? 31.625 -7.963 18.422 1.00 30.22 316 ARG A C 1
ATOM 2488 O O . ARG A 1 316 ? 31.512 -8.908 17.649 1.00 30.22 316 ARG A O 1
ATOM 2495 N N . GLU A 1 317 ? 32.792 -7.622 18.964 1.00 30.58 317 GLU A N 1
ATOM 2496 C CA . GLU A 1 317 ? 33.854 -8.614 19.107 1.00 30.58 317 GLU A CA 1
ATOM 2497 C C . GLU A 1 317 ? 33.513 -9.511 20.297 1.00 30.58 317 GLU A C 1
ATOM 2499 O O . GLU A 1 317 ? 33.313 -9.069 21.429 1.00 30.58 317 GLU A O 1
ATOM 2504 N N . LYS A 1 318 ? 33.420 -10.808 20.007 1.00 31.94 318 LYS A N 1
ATOM 2505 C CA . LYS A 1 318 ? 33.486 -11.870 21.004 1.00 31.94 318 LYS A CA 1
ATOM 2506 C C . LYS A 1 318 ? 34.783 -11.717 21.795 1.00 31.94 318 LYS A C 1
ATOM 2508 O O . LYS A 1 318 ? 35.845 -11.902 21.216 1.00 31.94 318 LYS A O 1
ATOM 2513 N N . GLN A 1 319 ? 34.692 -11.567 23.111 1.00 28.22 319 GLN A N 1
ATOM 2514 C CA . GLN A 1 319 ? 35.629 -12.230 24.014 1.00 28.22 319 GLN A CA 1
ATOM 2515 C C . GLN A 1 319 ? 34.915 -12.652 25.299 1.00 28.22 319 GLN A C 1
ATOM 2517 O O . GLN A 1 319 ? 34.516 -11.858 26.144 1.00 28.22 319 GLN A O 1
ATOM 2522 N N . SER A 1 320 ? 34.745 -13.964 25.401 1.00 30.25 320 SER A N 1
ATOM 2523 C CA . SER A 1 320 ? 34.609 -14.713 26.638 1.00 30.25 320 SER A CA 1
ATOM 2524 C C . SER A 1 320 ? 35.821 -14.484 27.543 1.00 30.25 320 SER A C 1
ATOM 2526 O O . SER A 1 320 ? 36.943 -14.713 27.093 1.00 30.25 320 SER A O 1
ATOM 2528 N N . ASN A 1 321 ? 35.603 -14.135 28.812 1.00 28.48 321 ASN A N 1
ATOM 2529 C CA . ASN A 1 321 ? 36.109 -14.898 29.962 1.00 28.48 321 ASN A CA 1
ATOM 2530 C C . ASN A 1 321 ? 35.813 -14.198 31.294 1.00 28.48 321 ASN A C 1
ATOM 2532 O O . ASN A 1 321 ? 36.078 -13.015 31.457 1.00 28.48 321 ASN A O 1
ATOM 2536 N N . GLY A 1 322 ? 35.408 -15.005 32.278 1.00 25.73 322 GLY A N 1
ATOM 2537 C CA . GLY A 1 322 ? 35.954 -14.879 33.628 1.00 25.73 322 GLY A CA 1
ATOM 2538 C C . GLY A 1 322 ? 35.193 -14.011 34.627 1.00 25.73 322 GLY A C 1
ATOM 2539 O O . GLY A 1 322 ? 35.563 -12.877 34.869 1.00 25.73 322 GLY A O 1
ATOM 2540 N N . SER A 1 323 ? 34.239 -14.654 35.300 1.00 25.83 323 SER A N 1
ATOM 2541 C CA . SER A 1 323 ? 34.158 -14.767 36.764 1.00 25.83 323 SER A CA 1
ATOM 2542 C C . SER A 1 323 ? 34.115 -13.515 37.663 1.00 25.83 323 SER A C 1
ATOM 2544 O O . SER A 1 323 ? 35.036 -12.710 37.724 1.00 25.83 323 SER A O 1
ATOM 2546 N N . ASN A 1 324 ? 33.120 -13.590 38.551 1.00 25.45 324 ASN A N 1
ATOM 2547 C CA . ASN A 1 324 ? 33.111 -13.223 39.969 1.00 25.45 324 ASN A CA 1
ATOM 2548 C C . ASN A 1 324 ? 32.424 -11.930 40.441 1.00 25.45 324 ASN A C 1
ATOM 2550 O O . ASN A 1 324 ? 32.835 -10.811 40.162 1.00 25.45 324 ASN A O 1
ATOM 2554 N N . ASN A 1 325 ? 31.493 -12.205 41.364 1.00 27.42 325 ASN A N 1
ATOM 2555 C CA . ASN A 1 325 ? 31.066 -11.438 42.532 1.00 27.42 325 ASN A CA 1
ATOM 2556 C C . ASN A 1 325 ? 30.066 -10.287 42.349 1.00 27.42 325 ASN A C 1
ATOM 2558 O O . ASN A 1 325 ? 30.434 -9.131 42.216 1.00 27.42 325 ASN A O 1
ATOM 2562 N N . GLY A 1 326 ? 28.794 -10.623 42.594 1.00 25.20 326 GLY A N 1
ATOM 2563 C CA . GLY A 1 326 ? 28.257 -10.434 43.949 1.00 25.20 326 GLY A CA 1
ATOM 2564 C C . GLY A 1 326 ? 27.281 -9.269 44.153 1.00 25.20 326 GLY A C 1
ATOM 2565 O O . GLY A 1 326 ? 27.640 -8.115 43.963 1.00 25.20 326 GLY A O 1
ATOM 2566 N N . ASN A 1 327 ? 26.111 -9.634 44.697 1.00 28.00 327 ASN A N 1
ATOM 2567 C CA . ASN A 1 327 ? 25.050 -8.826 45.328 1.00 28.00 327 ASN A CA 1
ATOM 2568 C C . ASN A 1 327 ? 24.119 -8.094 44.345 1.00 28.00 327 ASN A C 1
ATOM 2570 O O . ASN A 1 327 ? 24.491 -7.102 43.739 1.00 28.00 327 ASN A O 1
ATOM 2574 N N . VAL A 1 328 ? 22.909 -8.585 44.042 1.00 30.22 328 VAL A N 1
ATOM 2575 C CA . VAL A 1 328 ? 21.734 -8.821 44.918 1.00 30.22 328 VAL A CA 1
ATOM 2576 C C . VAL A 1 328 ? 21.448 -7.640 45.845 1.00 30.22 328 VAL A C 1
ATOM 2578 O O . VAL A 1 328 ? 22.124 -7.486 46.855 1.00 30.22 328 VAL A O 1
ATOM 2581 N N . CYS A 1 329 ? 20.406 -6.870 45.509 1.00 28.47 329 CYS A N 1
ATOM 2582 C CA . CYS A 1 329 ? 19.338 -6.472 46.435 1.00 28.47 329 CYS A CA 1
ATOM 2583 C C . CYS A 1 329 ? 18.144 -5.863 45.668 1.00 28.47 329 CYS A C 1
ATOM 2585 O O . CYS A 1 329 ? 18.260 -4.825 45.024 1.00 28.47 329 CYS A O 1
ATOM 2587 N N . THR A 1 330 ? 16.996 -6.530 45.772 1.00 28.19 330 THR A N 1
ATOM 2588 C CA . THR A 1 330 ? 15.627 -6.013 45.572 1.00 28.19 330 THR A CA 1
ATOM 2589 C C . THR A 1 330 ? 14.966 -5.845 46.964 1.00 28.19 330 THR A C 1
ATOM 2591 O O . THR A 1 330 ? 15.594 -6.183 47.966 1.00 28.19 330 THR A O 1
ATOM 2594 N N . PRO A 1 331 ? 13.686 -5.454 47.074 1.00 32.22 331 PRO A N 1
ATOM 2595 C CA . PRO A 1 331 ? 13.170 -4.102 47.286 1.00 32.22 331 PRO A CA 1
ATOM 2596 C C . PRO A 1 331 ? 12.588 -3.881 48.708 1.00 32.22 331 PRO A C 1
ATOM 2598 O O . PRO A 1 331 ? 12.375 -4.834 49.458 1.00 32.22 331 PRO A O 1
ATOM 2601 N N . GLN A 1 332 ? 12.244 -2.629 49.030 1.00 30.88 332 GLN A N 1
ATOM 2602 C CA . GLN A 1 332 ? 11.083 -2.247 49.852 1.00 30.88 332 GLN A CA 1
ATOM 2603 C C . GLN A 1 332 ? 10.474 -0.976 49.268 1.00 30.88 332 GLN A C 1
ATOM 2605 O O . GLN A 1 332 ? 11.263 -0.121 48.807 1.00 30.88 332 GLN A O 1
#

Foldseek 3Di:
DKAWEQEPPPRDIDIDDDDCVQDAQQDFVLSVLVSCCVPPVAHSLQKWKAFLATGDRNDGNVNQVNGPDPPGGYIYIYGHDDPPPDDPDPDDPPPPPRCDSVNVQVVCVVVVHHRADDPVVLVVCVVPPFQDDDVVVQPQDPDPPPDPPDDDDDPDPDPDDPPPPPPPDADCCPALLVVLQVNVVLATFDPCQQVLLWFDDPPDPDTFGWHDKHADDCVQPVDDPADHQKGKMWTKTFDAPVVHPDQVVSLVSSQVSCCVVPVFRWDQPDTKDFDDPHGTIIIGMIMGGSVSSQSVSVVGGDCGSPDPPPPPDDDPDDDDDDDDDDDDDDDD

Secondary structure (DSSP, 8-state):
-EEEEEETTT--EEEEE--TTTSSTT-BHHHHHHHHHHHH---GGGEEEESSSBPPTT-BHHHHT-SS-TTPPEEEEEE-PPP--------S--------HHHHHHHHHHTT---PPPHHHHHHHHHS--SSPPGGG----S----------S-PPPPTT-TT----PPP-GGGSHHHHHHHTTTT-SBPTTHHHHT-B--TT-SS-B-EEEEEPPPTTT-S-----TTEEEEEEEEES-GGG-S-HHHHHHHHHHHHHHHH----B--S--EEE-SSS-EEEEEEEEEHHHHHHHHHHHBTTTT---------------------------

pLDDT: mean 72.05, std 21.3, range [25.2, 96.94]

Radius of gyration: 26.69 Å; chains: 1; bounding box: 57×50×86 Å

Organism: NCBI:txid67003